Protein 1XSV (pdb70)

Solvent-accessible surface area: 12138 Å² total

Radius of gyration: 21.7 Å; Cα contacts (8 Å, |Δi|>4): 155; chains: 2; bounding box: 56×48×56 Å

B-factor: mean 21.11, std 10.48, range [5.52, 68.8]

Structure (mmCIF, N/CA/C/O backbone):
data_1XSV
#
_entry.id   1XSV
#
_cell.length_a   37.096
_cell.length_b   67.784
_cell.length_c   87.978
_cell.angle_alpha   90.00
_cell.angle_beta   90.00
_cell.angle_gamma   90.00
#
_symmetry.space_group_name_H-M   'P 21 21 21'
#
loop_
_entity.id
_entity.type
_entity.pdbx_description
1 polymer 'Hypothetical UPF0122 protein SAV1236'
2 water water
#
loop_
_atom_site.group_PDB
_atom_site.id
_atom_site.type_symbol
_atom_site.label_atom_id
_atom_site.label_alt_id
_atom_site.label_comp_id
_atom_site.label_asym_id
_atom_site.label_entity_id
_atom_site.label_seq_id
_atom_site.pdbx_PDB_ins_code
_atom_site.Cartn_x
_atom_site.Cartn_y
_atom_site.Cartn_z
_atom_site.occupancy
_atom_site.B_iso_or_equiv
_atom_site.auth_seq_id
_atom_site.auth_comp_id
_atom_site.auth_asym_id
_atom_site.auth_atom_id
_atom_site.pdbx_PDB_model_num
ATOM 1 N N . ASP A 1 8 ? 19.896 62.843 10.128 1.00 31.55 5 ASP A N 1
ATOM 2 C CA . ASP A 1 8 ? 20.336 63.564 11.344 1.00 28.16 5 ASP A CA 1
ATOM 3 C C . ASP A 1 8 ? 21.609 62.937 11.870 1.00 24.63 5 ASP A C 1
ATOM 4 O O . ASP A 1 8 ? 21.953 61.794 11.542 1.00 20.09 5 ASP A O 1
ATOM 9 N N . LEU A 1 9 ? 22.314 63.698 12.685 1.00 20.45 6 LEU A N 1
ATOM 10 C CA . LEU A 1 9 ? 23.554 63.227 13.260 1.00 17.61 6 LEU A CA 1
ATOM 11 C C . LEU A 1 9 ? 23.380 61.961 14.103 1.00 15.36 6 LEU A C 1
ATOM 12 O O . LEU A 1 9 ? 24.128 60.997 13.947 1.00 15.31 6 LEU A O 1
ATOM 17 N N . VAL A 1 10 ? 22.394 61.957 14.990 1.00 13.39 7 VAL A N 1
ATOM 18 C CA . VAL A 1 10 ? 22.222 60.790 15.852 1.00 11.29 7 VAL A CA 1
ATOM 19 C C . VAL A 1 10 ? 21.943 59.529 15.040 1.00 12.25 7 VAL A C 1
ATOM 20 O O . VAL A 1 10 ? 22.525 58.470 15.304 1.00 10.86 7 VAL A O 1
ATOM 24 N N . LYS A 1 11 ? 21.068 59.619 14.040 1.00 12.97 8 LYS A N 1
ATOM 25 C CA . LYS A 1 11 ? 20.813 58.421 13.247 1.00 15.04 8 LYS A CA 1
ATOM 26 C C . LYS A 1 11 ? 22.099 57.980 12.557 1.00 13.92 8 LYS A C 1
ATOM 27 O O . LYS A 1 11 ? 22.373 56.777 12.409 1.00 14.18 8 LYS A O 1
ATOM 33 N N . THR A 1 12 ? 22.879 58.949 12.091 1.00 13.32 9 THR A N 1
ATOM 34 C CA . THR A 1 12 ? 24.127 58.620 11.410 1.00 12.57 9 THR A CA 1
ATOM 35 C C . THR A 1 12 ? 25.088 57.920 12.369 1.00 11.40 9 THR A C 1
ATOM 36 O O . THR A 1 12 ? 25.690 56.901 12.030 1.00 12.87 9 THR A O 1
ATOM 40 N N . LEU A 1 13 ? 25.224 58.435 13.582 1.00 9.38 10 LEU A N 1
ATOM 41 C CA . LEU A 1 13 ? 26.138 57.784 14.510 1.00 10.73 10 LEU A CA 1
ATOM 42 C C . LEU A 1 13 ? 25.677 56.370 14.809 1.00 9.81 10 LEU A C 1
ATOM 43 O O . LEU A 1 13 ? 26.488 55.445 14.861 1.00 10.46 10 LEU A O 1
ATOM 48 N N . ARG A 1 14 ? 24.372 56.209 15.026 1.00 9.80 11 ARG A N 1
ATOM 49 C CA . ARG A 1 14 ? 23.827 54.894 15.340 1.00 9.76 11 ARG A CA 1
ATOM 50 C C . ARG A 1 14 ? 24.029 53.897 14.216 1.00 10.35 11 ARG A C 1
ATOM 51 O O . ARG A 1 14 ? 24.389 52.754 14.464 1.00 10.37 11 ARG A O 1
ATOM 67 N N . ASN A 1 16 ? 26.361 53.777 12.250 1.00 9.56 13 ASN A N 1
ATOM 68 C CA . ASN A 1 16 ? 27.753 53.364 12.275 1.00 11.28 13 ASN A CA 1
ATOM 69 C C . ASN A 1 16 ? 28.051 52.396 13.398 1.00 11.33 13 ASN A C 1
ATOM 70 O O . ASN A 1 16 ? 28.889 51.527 13.237 1.00 14.05 13 ASN A O 1
ATOM 75 N N . TYR A 1 17 ? 27.387 52.506 14.540 1.00 12.04 14 TYR A N 1
ATOM 76 C CA . TYR A 1 17 ? 27.652 51.524 15.596 1.00 11.57 14 TYR A CA 1
ATOM 77 C C . TYR A 1 17 ? 26.987 50.173 15.305 1.00 11.49 14 TYR A C 1
ATOM 78 O O . TYR A 1 17 ? 27.545 49.106 15.616 1.00 11.47 14 TYR A O 1
ATOM 87 N N . LEU A 1 18 ? 25.775 50.236 14.757 1.00 10.95 15 LEU A N 1
ATOM 88 C CA . LEU A 1 18 ? 24.957 49.047 14.567 1.00 8.34 15 LEU A CA 1
ATOM 89 C C . LEU A 1 18 ? 25.149 48.242 13.307 1.00 8.63 15 LEU A C 1
ATOM 90 O O . LEU A 1 18 ? 24.792 47.063 13.266 1.00 9.13 15 LEU A O 1
ATOM 95 N N . PHE A 1 19 ? 25.733 48.864 12.287 1.00 10.39 16 PHE A N 1
ATOM 96 C CA . PHE A 1 19 ? 25.913 48.183 11.018 1.00 9.25 16 PHE A CA 1
ATOM 97 C C . PHE A 1 19 ? 26.551 46.804 11.108 1.00 9.98 16 PHE A C 1
ATOM 98 O O . PHE A 1 19 ? 26.000 45.833 10.578 1.00 10.41 16 PHE A O 1
ATOM 106 N N . ASP A 1 20 ? 27.681 46.692 11.810 1.00 10.56 17 ASP A N 1
ATOM 107 C CA . ASP A 1 20 ? 28.345 45.376 11.853 1.00 13.34 17 ASP A CA 1
ATOM 108 C C . ASP A 1 20 ? 27.521 44.283 12.514 1.00 12.19 17 ASP A C 1
ATOM 109 O O . ASP A 1 20 ? 27.691 43.101 12.207 1.00 13.43 17 ASP A O 1
ATOM 114 N N . PHE A 1 21 ? 26.608 44.661 13.398 1.00 9.42 18 PHE A N 1
ATOM 115 C CA . PHE A 1 21 ? 25.841 43.629 14.057 1.00 9.89 18 PHE A CA 1
ATOM 116 C C . PHE A 1 21 ? 24.652 43.147 13.255 1.00 8.80 18 PHE A C 1
ATOM 117 O O . PHE A 1 21 ? 24.293 41.965 13.326 1.00 10.58 18 PHE A O 1
ATOM 125 N N . TYR A 1 22 ? 24.063 44.036 12.453 1.00 10.19 19 TYR A N 1
ATOM 126 C CA . TYR A 1 22 ? 22.845 43.645 11.766 1.00 8.36 19 TYR A CA 1
ATOM 127 C C . TYR A 1 22 ? 22.892 43.659 10.248 1.00 8.00 19 TYR A C 1
ATOM 128 O O . TYR A 1 22 ? 21.900 43.300 9.621 1.00 9.30 19 TYR A O 1
ATOM 137 N N . GLN A 1 23 ? 24.018 44.035 9.652 1.00 7.66 20 GLN A N 1
ATOM 138 C CA . GLN A 1 23 ? 24.032 44.115 8.197 1.00 8.86 20 GLN A CA 1
ATOM 139 C C . GLN A 1 23 ? 23.647 42.825 7.488 1.00 8.18 20 GLN A C 1
ATOM 140 O O . GLN A 1 23 ? 23.027 42.886 6.425 1.00 10.29 20 GLN A O 1
ATOM 146 N N . SER A 1 24 ? 23.938 41.668 8.082 1.00 9.46 21 SER A N 1
ATOM 147 C CA . SER A 1 24 ? 23.601 40.404 7.413 1.00 10.07 21 SER A CA 1
ATOM 148 C C . SER A 1 24 ? 22.103 40.131 7.266 1.00 10.57 21 SER A C 1
ATOM 149 O O . SER A 1 24 ? 21.709 39.307 6.432 1.00 12.23 21 SER A O 1
ATOM 152 N N . LEU A 1 25 ? 21.271 40.875 8.009 1.00 10.86 22 LEU A N 1
ATOM 153 C CA . LEU A 1 25 ? 19.831 40.699 7.956 1.00 11.13 22 LEU A CA 1
ATOM 154 C C . LEU A 1 25 ? 19.192 41.477 6.827 1.00 12.15 22 LEU A C 1
ATOM 155 O O . LEU A 1 25 ? 18.035 41.235 6.478 1.00 14.99 22 LEU A O 1
ATOM 160 N N . LEU A 1 26 ? 19.952 42.405 6.264 1.00 12.05 23 LEU A N 1
ATOM 161 C CA . LEU A 1 26 ? 19.441 43.285 5.224 1.00 12.32 23 LEU A CA 1
ATOM 162 C C . LEU A 1 26 ? 19.535 42.710 3.833 1.00 11.92 23 LEU A C 1
ATOM 163 O O . LEU A 1 26 ? 20.338 41.812 3.561 1.00 13.13 23 LEU A O 1
ATOM 168 N N . THR A 1 27 ? 18.690 43.218 2.951 1.00 13.11 24 THR A N 1
ATOM 169 C CA . THR A 1 27 ? 18.789 42.797 1.561 1.00 12.72 24 THR A CA 1
ATOM 170 C C . THR A 1 27 ? 19.995 43.485 0.922 1.00 13.17 24 THR A C 1
ATOM 171 O O . THR A 1 27 ? 20.574 44.429 1.461 1.00 11.75 24 THR A O 1
ATOM 175 N N . ASN A 1 28 ? 20.392 43.029 -0.260 1.00 11.79 25 ASN A N 1
ATOM 176 C CA . ASN A 1 28 ? 21.521 43.689 -0.890 1.00 13.43 25 ASN A CA 1
ATOM 177 C C . ASN A 1 28 ? 21.267 45.172 -1.099 1.00 12.24 25 ASN A C 1
ATOM 178 O O . ASN A 1 28 ? 22.140 45.995 -0.849 1.00 11.95 25 ASN A O 1
ATOM 183 N N . LYS A 1 29 ? 20.084 45.515 -1.604 1.00 13.95 26 LYS A N 1
ATOM 184 C CA . LYS A 1 29 ? 19.768 46.914 -1.836 1.00 13.85 26 LYS A CA 1
ATOM 185 C C . LYS A 1 29 ? 19.782 47.714 -0.519 1.00 14.40 26 LYS A C 1
ATOM 186 O O . LYS A 1 29 ? 20.404 48.785 -0.428 1.00 14.33 26 LYS A O 1
ATOM 192 N N . GLN A 1 30 ? 19.117 47.209 0.509 1.00 12.98 27 GLN A N 1
ATOM 193 C CA . GLN A 1 30 ? 19.116 47.918 1.791 1.00 12.31 27 GLN A CA 1
ATOM 194 C C . GLN A 1 30 ? 20.526 48.131 2.300 1.00 12.92 27 GLN A C 1
ATOM 195 O O . GLN A 1 30 ? 20.865 49.220 2.789 1.00 12.23 27 GLN A O 1
ATOM 201 N N . ARG A 1 31 ? 21.344 47.085 2.208 1.00 10.72 28 ARG A N 1
ATOM 202 C CA . ARG A 1 31 ? 22.703 47.170 2.714 1.00 10.52 28 ARG A CA 1
ATOM 203 C C . ARG A 1 31 ? 23.538 48.199 1.941 1.00 10.34 28 ARG A C 1
ATOM 204 O O . ARG A 1 31 ? 24.182 49.053 2.541 1.00 10.67 28 ARG A O 1
ATOM 212 N N . ASN A 1 32 ? 23.486 48.146 0.605 1.00 11.09 29 ASN A N 1
ATOM 213 C CA . ASN A 1 32 ? 24.285 49.080 -0.183 1.00 11.51 29 ASN A CA 1
ATOM 214 C C . ASN A 1 32 ? 23.852 50.520 0.016 1.00 10.48 29 ASN A C 1
ATOM 215 O O . ASN A 1 32 ? 24.687 51.422 0.119 1.00 10.23 29 ASN A O 1
ATOM 220 N N . TYR A 1 33 ? 22.544 50.767 0.054 1.00 10.46 30 TYR A N 1
ATOM 221 C CA . T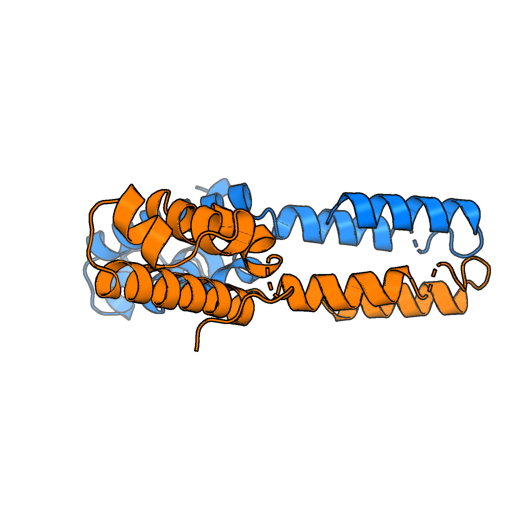YR A 1 33 ? 22.119 52.143 0.264 1.00 11.83 30 TYR A CA 1
ATOM 222 C C . TYR A 1 33 ? 22.499 52.654 1.645 1.00 11.03 30 TYR A C 1
ATOM 223 O O . TYR A 1 33 ? 22.866 53.819 1.784 1.00 11.40 30 TYR A O 1
ATOM 232 N N . LEU A 1 34 ? 22.376 51.812 2.682 1.00 10.48 31 LEU A N 1
ATOM 233 C CA . LEU A 1 34 ? 22.734 52.255 4.022 1.00 10.86 31 LEU A CA 1
ATOM 234 C C . LEU A 1 34 ? 24.245 52.530 4.065 1.00 11.40 31 LEU A C 1
ATOM 235 O O . LEU A 1 34 ? 24.671 53.515 4.640 1.00 12.09 31 LEU A O 1
ATOM 240 N N . GLU A 1 35 ? 25.054 51.664 3.463 1.00 9.85 32 GLU A N 1
ATOM 241 C CA . GLU A 1 35 ? 26.503 51.893 3.425 1.00 9.81 32 GLU A CA 1
ATOM 242 C C . GLU A 1 35 ? 26.814 53.234 2.773 1.00 11.03 32 GLU A C 1
ATOM 243 O O . GLU A 1 35 ? 27.574 54.047 3.295 1.00 13.50 32 GLU A O 1
ATOM 249 N N . LEU A 1 36 ? 26.241 53.460 1.599 1.00 11.17 33 LEU A N 1
ATOM 250 C CA . LEU A 1 36 ? 26.547 54.697 0.910 1.00 10.75 33 LEU A CA 1
ATOM 251 C C . LEU A 1 36 ? 26.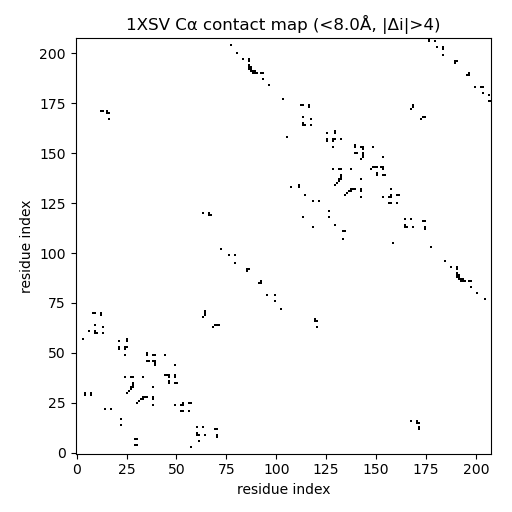122 55.952 1.623 1.00 11.73 33 LEU A C 1
ATOM 252 O O . LEU A 1 36 ? 26.885 56.910 1.702 1.00 12.12 33 LEU A O 1
ATOM 257 N N . PHE A 1 37 ? 24.923 55.936 2.190 1.00 9.87 34 PHE A N 1
ATOM 258 C CA . PHE A 1 37 ? 24.403 57.144 2.820 1.00 9.05 34 PHE A CA 1
ATOM 259 C C . PHE A 1 37 ? 24.983 57.407 4.192 1.00 9.68 34 PHE A C 1
ATOM 260 O O . PHE A 1 37 ? 25.425 58.518 4.490 1.00 11.36 34 PHE A O 1
ATOM 268 N N . TYR A 1 38 ? 24.994 56.385 5.028 1.00 11.82 35 TYR A N 1
ATOM 269 C CA . TYR A 1 38 ? 25.451 56.589 6.373 1.00 11.39 35 TYR A CA 1
ATOM 270 C C . TYR A 1 38 ? 26.879 56.318 6.682 1.00 13.13 35 TYR A C 1
ATOM 271 O O . TYR A 1 38 ? 27.414 56.909 7.631 1.00 14.24 35 TYR A O 1
ATOM 280 N N . LEU A 1 39 ? 27.501 55.409 5.940 1.00 13.21 36 LEU A N 1
ATOM 281 C CA . LEU A 1 39 ? 28.890 55.088 6.244 1.00 14.64 36 LEU A CA 1
ATOM 282 C C . LEU A 1 39 ? 29.823 55.848 5.340 1.00 17.42 36 LEU A C 1
ATOM 283 O O . LEU A 1 39 ? 30.931 56.170 5.754 1.00 17.51 36 LEU A O 1
ATOM 288 N N . GLU A 1 40 ? 29.367 56.161 4.124 1.00 16.17 37 GLU A N 1
ATOM 289 C CA . GLU A 1 40 ? 30.208 56.849 3.146 1.00 18.57 37 GLU A CA 1
ATOM 290 C C . GLU A 1 40 ? 29.770 58.258 2.757 1.00 17.30 37 GLU A C 1
ATOM 291 O O . GLU A 1 40 ? 30.363 58.898 1.874 1.00 18.67 37 GLU A O 1
ATOM 297 N N . ASP A 1 41 ? 28.717 58.732 3.410 1.00 17.23 38 ASP A N 1
ATOM 298 C CA . ASP A 1 41 ? 28.237 60.097 3.226 1.00 16.40 38 ASP A CA 1
ATOM 299 C C . ASP A 1 41 ? 27.805 60.537 1.825 1.00 16.87 38 ASP A C 1
ATOM 300 O O . ASP A 1 41 ? 27.970 61.704 1.462 1.00 17.07 38 ASP A O 1
ATOM 305 N N . TYR A 1 42 ? 27.255 59.626 1.037 1.00 15.90 39 TYR A N 1
ATOM 306 C CA . TYR A 1 42 ? 26.765 60.010 -0.292 1.00 16.61 39 TYR A CA 1
ATOM 307 C C . TYR A 1 42 ? 25.395 60.671 -0.138 1.00 17.00 39 TYR A C 1
ATOM 308 O O . TYR A 1 42 ? 24.648 60.359 0.791 1.00 16.00 39 TYR A O 1
ATOM 317 N N . SER A 1 43 ? 25.053 61.572 -1.059 1.00 16.70 40 SER A N 1
ATOM 318 C CA . SER A 1 43 ? 23.742 62.213 -0.996 1.00 16.50 40 SER A CA 1
ATOM 319 C C . SER A 1 43 ? 22.771 61.271 -1.687 1.00 15.71 40 SER A C 1
ATOM 320 O O . SER A 1 43 ? 23.185 60.357 -2.384 1.00 14.21 40 SER A O 1
ATOM 323 N N . LEU A 1 44 ? 21.478 61.510 -1.496 1.00 16.53 41 LEU A N 1
ATOM 324 C CA . LEU A 1 44 ? 20.453 60.682 -2.130 1.00 18.42 41 LEU A CA 1
ATOM 325 C C . LEU A 1 44 ? 20.579 60.720 -3.655 1.00 19.33 41 LEU A C 1
ATOM 326 O O . LEU A 1 44 ? 20.433 59.699 -4.321 1.00 19.91 41 LEU A O 1
ATOM 331 N N . SER A 1 45 ? 20.841 61.906 -4.209 1.00 20.11 42 SER A N 1
ATOM 332 C CA . SER A 1 45 ? 20.982 62.036 -5.661 1.00 23.20 42 SER A CA 1
ATOM 333 C C . SER A 1 45 ? 22.180 61.259 -6.185 1.00 22.34 42 SER A C 1
ATOM 334 O O . SER A 1 45 ? 22.140 60.694 -7.285 1.00 22.22 42 SER A O 1
ATOM 337 N N . GLU A 1 46 ? 23.258 61.246 -5.411 1.00 21.65 43 GLU A N 1
ATOM 338 C CA . GLU A 1 46 ? 24.444 60.523 -5.824 1.00 22.46 43 GLU A CA 1
ATOM 339 C C . GLU A 1 46 ? 24.160 59.020 -5.810 1.00 21.83 43 GLU A C 1
ATOM 340 O O . GLU A 1 46 ? 24.593 58.289 -6.696 1.00 22.47 43 GLU A O 1
ATOM 346 N N . ILE A 1 47 ? 23.447 58.554 -4.794 1.00 19.76 44 ILE A N 1
ATOM 347 C CA . ILE A 1 47 ? 23.119 57.133 -4.730 1.00 17.73 44 ILE A CA 1
ATOM 348 C C . ILE A 1 47 ? 22.178 56.755 -5.862 1.00 19.51 44 ILE A C 1
ATOM 349 O O . ILE A 1 47 ? 22.339 55.702 -6.472 1.00 21.19 44 ILE A O 1
ATOM 354 N N . ALA A 1 48 ? 21.193 57.609 -6.122 1.00 20.79 45 ALA A N 1
ATOM 355 C CA . ALA A 1 48 ? 20.229 57.352 -7.188 1.00 24.54 45 ALA A CA 1
ATOM 356 C C . ALA A 1 48 ? 20.946 57.270 -8.535 1.00 28.42 45 ALA A C 1
ATOM 357 O O . ALA A 1 48 ? 20.592 56.451 -9.391 1.00 26.35 45 ALA A O 1
ATOM 359 N N . ASP A 1 49 ? 21.968 58.103 -8.717 1.00 30.99 46 ASP A N 1
ATOM 360 C CA . ASP A 1 49 ? 22.707 58.086 -9.976 1.00 34.96 46 ASP A CA 1
ATOM 361 C C . ASP A 1 49 ? 23.640 56.876 -10.046 1.00 35.93 46 ASP A C 1
ATOM 362 O O . ASP A 1 49 ? 23.834 56.309 -11.118 1.00 37.93 46 ASP A O 1
ATOM 367 N N . THR A 1 50 ? 24.207 56.476 -8.908 1.00 37.22 47 THR A N 1
ATOM 368 C CA . THR A 1 50 ? 25.119 55.328 -8.849 1.00 37.56 47 THR A CA 1
ATOM 369 C C . THR A 1 50 ? 24.437 54.035 -9.290 1.00 38.43 47 THR A C 1
ATOM 370 O O . THR A 1 50 ? 25.022 53.230 -10.012 1.00 38.95 47 THR A O 1
ATOM 374 N N . PHE A 1 51 ? 23.199 53.843 -8.850 1.00 38.25 48 PHE A N 1
ATOM 375 C CA . PHE A 1 51 ? 22.445 52.635 -9.169 1.00 38.48 48 PHE A CA 1
ATOM 376 C C . PHE A 1 51 ? 21.358 52.858 -10.221 1.00 38.81 48 PHE A C 1
ATOM 377 O O . PHE A 1 51 ? 20.567 51.953 -10.507 1.00 39.30 48 PHE A O 1
ATOM 385 N N . ASN A 1 52 ? 21.317 54.057 -10.794 1.00 38.30 49 ASN A N 1
ATOM 386 C CA . ASN A 1 52 ? 20.327 54.384 -11.812 1.00 38.68 49 ASN A CA 1
ATOM 387 C C . ASN A 1 52 ? 18.914 54.063 -11.328 1.00 37.94 49 ASN A C 1
ATOM 388 O O . ASN A 1 52 ? 18.193 53.279 -11.948 1.00 38.38 49 ASN A O 1
ATOM 393 N N . VAL A 1 53 ? 18.523 54.668 -10.212 1.00 34.88 50 VAL A N 1
ATOM 394 C CA . VAL A 1 53 ? 17.204 54.446 -9.643 1.00 32.90 50 VAL A CA 1
ATOM 395 C C . VAL A 1 53 ? 16.589 55.754 -9.176 1.00 31.16 50 VAL A C 1
ATOM 396 O O . VAL A 1 53 ? 17.243 56.793 -9.170 1.00 31.33 50 VAL A O 1
ATOM 400 N N . SER A 1 54 ? 15.325 55.676 -8.779 1.00 29.54 51 SER A N 1
ATOM 401 C CA . SER A 1 54 ? 14.539 56.798 -8.283 1.00 28.19 51 SER A CA 1
ATOM 402 C C . SER A 1 54 ? 15.126 57.359 -6.986 1.00 27.92 51 SER A C 1
ATOM 403 O O . SER A 1 54 ? 15.364 56.608 -6.038 1.00 24.90 51 SER A O 1
ATOM 406 N N . ARG A 1 55 ? 15.370 58.663 -6.945 1.00 26.51 52 ARG A N 1
ATOM 407 C CA . ARG A 1 55 ? 15.881 59.268 -5.725 1.00 25.26 52 ARG A CA 1
ATOM 408 C C . ARG A 1 55 ? 14.843 59.044 -4.618 1.00 23.13 52 ARG A C 1
ATOM 409 O O . ARG A 1 55 ? 15.184 58.842 -3.450 1.00 19.33 52 ARG A O 1
ATOM 417 N N . GLN A 1 56 ? 13.562 59.093 -4.980 1.00 20.17 53 GLN A N 1
ATOM 418 C CA . GLN A 1 56 ? 12.522 58.900 -3.978 1.00 17.31 53 GLN A CA 1
ATOM 419 C C . GLN A 1 56 ? 12.535 57.478 -3.417 1.00 16.58 53 GLN A C 1
ATOM 420 O O . GLN A 1 56 ? 12.360 57.280 -2.206 1.00 15.27 53 GLN A O 1
ATOM 426 N N . ALA A 1 57 ? 12.720 56.499 -4.292 1.00 15.45 54 ALA A N 1
ATOM 427 C CA . ALA A 1 57 ? 12.751 55.107 -3.860 1.00 15.62 54 ALA A CA 1
ATOM 428 C C . ALA A 1 57 ? 13.944 54.929 -2.925 1.00 14.78 54 ALA A C 1
ATOM 429 O O . ALA A 1 57 ? 13.862 54.181 -1.958 1.00 14.52 54 ALA A O 1
ATOM 431 N N . VAL A 1 58 ? 15.043 55.614 -3.223 1.00 14.42 55 VAL A N 1
ATOM 432 C CA . VAL A 1 58 ? 16.218 55.492 -2.358 1.00 14.41 55 VAL A CA 1
ATOM 433 C C . VAL A 1 58 ? 15.896 56.089 -0.986 1.00 12.70 55 VAL A C 1
ATOM 434 O O . VAL A 1 58 ? 16.191 55.492 0.043 1.00 13.16 55 VAL A O 1
ATOM 438 N N . TYR A 1 59 ? 15.305 57.281 -0.962 1.00 12.66 56 TYR A N 1
ATOM 439 C CA . TYR A 1 59 ? 14.946 57.908 0.299 1.00 13.31 56 TYR A CA 1
ATOM 440 C C . TYR A 1 59 ? 14.041 56.992 1.120 1.00 13.71 56 TYR A C 1
ATOM 441 O O . TYR A 1 59 ? 14.272 56.761 2.314 1.00 13.29 56 TYR A O 1
ATOM 450 N N . ASP A 1 60 ? 13.011 56.450 0.480 1.00 12.26 57 ASP A N 1
ATOM 451 C CA . ASP A 1 60 ? 12.085 55.600 1.209 1.00 12.51 57 ASP A CA 1
ATOM 452 C C . ASP A 1 60 ? 12.765 54.353 1.732 1.00 10.80 57 ASP A C 1
ATOM 453 O O . ASP A 1 60 ? 12.445 53.903 2.828 1.00 10.79 57 ASP A O 1
ATOM 458 N N . ASN A 1 61 ? 13.668 53.783 0.939 1.00 11.46 58 ASN A N 1
ATOM 459 C CA . ASN A 1 61 ? 14.354 52.563 1.347 1.00 11.74 58 ASN A CA 1
ATOM 460 C C . ASN A 1 61 ? 15.248 52.860 2.543 1.00 13.08 58 ASN A C 1
ATOM 461 O O . ASN A 1 61 ? 15.246 52.118 3.537 1.00 11.31 58 ASN A O 1
ATOM 466 N N . ILE A 1 62 ? 15.998 53.953 2.470 1.00 10.62 59 ILE A N 1
ATOM 467 C CA . ILE A 1 62 ? 16.884 54.305 3.592 1.00 12.56 59 ILE A CA 1
ATOM 468 C C . ILE A 1 62 ? 16.099 54.632 4.852 1.00 12.30 59 ILE A C 1
ATOM 469 O O . ILE A 1 62 ? 16.515 54.271 5.967 1.00 11.64 59 ILE A O 1
ATOM 474 N N . ARG A 1 63 ? 14.962 55.318 4.702 1.00 12.94 60 ARG A N 1
ATOM 475 C CA . ARG A 1 63 ? 14.149 55.634 5.865 1.00 14.87 60 ARG A CA 1
ATOM 476 C C . ARG A 1 63 ? 13.642 54.359 6.544 1.00 13.97 60 ARG A C 1
ATOM 477 O O . ARG A 1 63 ? 13.717 54.216 7.775 1.00 13.12 60 ARG A O 1
ATOM 485 N N . ARG A 1 64 ? 13.109 53.424 5.758 1.00 11.82 61 ARG A N 1
ATOM 486 C CA . ARG A 1 64 ? 12.616 52.160 6.330 1.00 11.68 61 ARG A CA 1
ATOM 487 C C . ARG A 1 64 ? 13.741 51.353 6.952 1.00 11.11 61 ARG A C 1
ATOM 488 O O . ARG A 1 64 ? 13.551 50.742 7.991 1.00 12.20 61 ARG A O 1
ATOM 496 N N . THR A 1 65 ? 14.902 51.354 6.295 1.00 11.15 62 THR A N 1
ATOM 497 C CA . THR A 1 65 ? 16.032 50.556 6.762 1.00 11.61 62 THR A CA 1
ATOM 498 C C . THR A 1 65 ? 16.606 51.099 8.036 1.00 12.32 62 THR A C 1
ATOM 499 O O . THR A 1 65 ? 16.967 50.326 8.928 1.00 12.37 62 THR A O 1
ATOM 503 N N . GLY A 1 66 ? 16.696 52.422 8.133 1.00 12.01 63 GLY A N 1
ATOM 504 C CA . GLY A 1 66 ? 17.205 53.016 9.360 1.00 12.37 63 GLY A CA 1
ATOM 505 C C . GLY A 1 66 ? 16.334 52.652 10.546 1.00 14.39 63 GLY A C 1
ATOM 506 O O . GLY A 1 66 ? 16.836 52.353 11.639 1.00 12.84 63 GLY A O 1
ATOM 507 N N . ASP A 1 67 ? 15.016 52.676 10.335 1.00 12.04 64 ASP A N 1
ATOM 508 C CA . ASP A 1 67 ? 14.090 52.324 11.386 1.00 13.66 64 ASP A CA 1
ATOM 509 C C . ASP A 1 67 ? 14.218 50.848 11.721 1.00 12.06 64 ASP A C 1
ATOM 510 O O . ASP A 1 67 ? 14.157 50.463 12.896 1.00 13.03 64 ASP A O 1
ATOM 515 N N . LEU A 1 68 ? 14.383 50.013 10.693 1.00 10.86 65 LEU A N 1
ATOM 516 C CA . LEU A 1 68 ? 14.496 48.574 10.884 1.00 11.19 65 LEU A CA 1
ATOM 517 C C . LEU A 1 68 ? 15.702 48.219 11.735 1.00 11.31 65 LEU A C 1
ATOM 518 O O . LEU A 1 68 ? 15.602 47.398 12.635 1.00 10.95 65 LEU A O 1
ATOM 523 N N . VAL A 1 69 ? 16.843 48.825 11.424 1.00 11.13 66 VAL A N 1
ATOM 524 C CA . VAL A 1 69 ? 18.064 48.532 12.177 1.00 10.36 66 VAL A CA 1
ATOM 525 C C . VAL A 1 69 ? 17.926 48.960 13.638 1.00 10.60 66 VAL A C 1
ATOM 526 O O . VAL A 1 69 ? 18.372 48.245 14.550 1.00 10.65 66 VAL A O 1
ATOM 530 N N . GLU A 1 70 ? 17.352 50.129 13.893 1.00 10.38 67 GLU A N 1
ATOM 531 C CA . GLU A 1 70 ? 17.190 50.502 15.290 1.00 11.79 67 GLU A CA 1
ATOM 532 C C . GLU A 1 70 ? 16.234 49.543 15.971 1.00 11.95 67 GLU A C 1
ATOM 533 O O . GLU A 1 70 ? 16.406 49.228 17.141 1.00 13.45 67 GLU A O 1
ATOM 539 N N . ASP A 1 71 ? 15.226 49.067 15.246 1.00 11.31 68 ASP A N 1
ATOM 540 C CA . ASP A 1 71 ? 14.286 48.110 15.827 1.00 13.18 68 ASP A CA 1
ATOM 541 C C . ASP A 1 71 ? 14.998 46.788 16.157 1.00 11.26 68 ASP A C 1
ATOM 542 O O . ASP A 1 71 ? 14.690 46.157 17.146 1.00 10.51 68 ASP A O 1
ATOM 547 N N . TYR A 1 72 ? 15.922 46.342 15.315 1.00 10.36 69 TYR A N 1
ATOM 548 C CA . TYR A 1 72 ? 16.686 45.133 15.642 1.00 9.55 69 TYR A CA 1
ATOM 549 C C . TYR A 1 72 ? 17.462 45.339 16.938 1.00 9.22 69 TYR A C 1
ATOM 550 O O . TYR A 1 72 ? 17.577 44.428 17.749 1.00 9.01 69 TYR A O 1
ATOM 559 N N . GLU A 1 73 ? 18.055 46.521 17.129 1.00 8.53 70 GLU A N 1
ATOM 560 C CA . GLU A 1 73 ? 18.808 46.761 18.371 1.00 9.73 70 GLU A CA 1
ATOM 561 C C . GLU A 1 73 ? 17.864 46.813 19.571 1.00 10.26 70 GLU A C 1
ATOM 562 O O . GLU A 1 73 ? 18.214 46.369 20.647 1.00 9.36 70 GLU A O 1
ATOM 568 N N . LYS A 1 74 ? 16.675 47.374 19.393 1.00 9.87 71 LYS A N 1
ATOM 569 C CA . LYS A 1 74 ? 15.717 47.406 20.495 1.00 11.32 71 LYS A CA 1
ATOM 570 C C . LYS A 1 74 ? 15.305 45.967 20.892 1.00 11.98 71 LYS A C 1
ATOM 571 O O . LYS A 1 74 ? 15.145 45.634 22.088 1.00 13.88 71 LYS A O 1
ATOM 577 N N . LYS A 1 75 ? 15.197 45.101 19.901 1.00 10.75 72 LYS A N 1
ATOM 578 C CA . LYS A 1 75 ? 14.776 43.725 20.126 1.00 10.44 72 LYS A CA 1
ATOM 579 C C . LYS A 1 75 ? 15.865 42.753 20.571 1.00 11.81 72 LYS A C 1
ATOM 580 O O . LYS A 1 75 ? 15.628 41.899 21.433 1.00 13.66 72 LYS A O 1
ATOM 586 N N . LEU A 1 76 ? 17.070 42.901 20.018 1.00 11.30 73 LEU A N 1
ATOM 587 C CA . LEU A 1 76 ? 18.161 41.964 20.294 1.00 10.72 73 LEU A CA 1
ATOM 588 C C . LEU A 1 76 ? 19.292 42.530 21.153 1.00 9.71 73 LEU A C 1
ATOM 589 O O . LEU A 1 76 ? 20.049 41.776 21.777 1.00 11.03 73 LEU A O 1
ATOM 594 N N . GLU A 1 77 ? 19.408 43.849 21.154 1.00 10.36 74 GLU A N 1
ATOM 595 C CA . GLU A 1 77 ? 20.409 44.557 21.950 1.00 8.74 74 GLU A CA 1
ATOM 596 C C . GLU A 1 77 ? 21.820 44.070 21.714 1.00 9.68 74 GLU A C 1
ATOM 597 O O . GLU A 1 77 ? 22.645 44.100 22.612 1.00 9.96 74 GLU A O 1
ATOM 603 N N . LEU A 1 78 ? 22.150 43.684 20.485 1.00 7.43 75 LEU A N 1
ATOM 604 C CA . LEU A 1 78 ? 23.496 43.165 20.275 1.00 8.03 75 LEU A CA 1
ATOM 605 C C . LEU A 1 78 ? 24.647 44.144 20.509 1.00 7.48 75 LEU A C 1
ATOM 606 O O . LEU A 1 78 ? 25.693 43.741 21.037 1.00 8.29 75 LEU A O 1
ATOM 611 N N . TYR A 1 79 ? 24.494 45.397 20.085 1.00 8.66 76 TYR A N 1
ATOM 612 C CA . TYR A 1 79 ? 25.567 46.395 20.280 1.00 6.58 76 TYR A CA 1
ATOM 613 C C . TYR A 1 79 ? 25.671 46.701 21.783 1.00 7.91 76 TYR A C 1
ATOM 614 O O . TYR A 1 79 ? 26.770 46.641 22.357 1.00 8.89 76 TYR A O 1
ATOM 623 N N . GLN A 1 80 ? 24.542 46.995 22.422 1.00 7.00 77 GLN A N 1
ATOM 624 C CA . GLN A 1 80 ? 24.558 47.296 23.867 1.00 8.88 77 GLN A CA 1
ATOM 625 C C . GLN A 1 80 ? 25.178 46.164 24.661 1.00 8.74 77 GLN A C 1
ATOM 626 O O . GLN A 1 80 ? 26.029 46.401 25.552 1.00 10.85 77 GLN A O 1
ATOM 632 N N . LYS A 1 81 ? 24.781 44.928 24.353 1.00 9.39 78 LYS A N 1
ATOM 633 C CA . LYS A 1 81 ? 25.321 43.788 25.096 1.00 10.14 78 LYS A CA 1
ATOM 634 C C . LYS A 1 81 ? 26.801 43.508 24.789 1.00 9.84 78 LYS A C 1
ATOM 635 O O . LYS A 1 81 ? 27.575 43.147 25.669 1.00 9.36 78 LYS A O 1
ATOM 641 N N . PHE A 1 82 ? 27.200 43.669 23.539 1.00 8.27 79 PHE A N 1
ATOM 642 C CA . PHE A 1 82 ? 28.596 43.477 23.179 1.00 8.70 79 PHE A CA 1
ATOM 643 C C . PHE A 1 82 ? 29.438 44.456 23.994 1.00 8.74 79 PHE A C 1
ATOM 644 O O . PHE A 1 82 ? 30.496 44.113 24.520 1.00 9.95 79 PHE A O 1
ATOM 652 N N . GLU A 1 83 ? 28.968 45.700 24.086 1.00 8.58 80 GLU A N 1
ATOM 653 C CA . GLU A 1 83 ? 29.730 46.692 24.829 1.00 9.69 80 GLU A CA 1
ATOM 654 C C . GLU A 1 83 ? 29.710 46.467 26.333 1.00 8.88 80 GLU A C 1
ATOM 655 O O . GLU A 1 83 ? 30.698 46.779 26.988 1.00 12.58 80 GLU A O 1
ATOM 661 N N . GLN A 1 84 ? 28.641 45.898 26.875 1.00 10.56 81 GLN A N 1
ATOM 662 C CA . GLN A 1 84 ? 28.628 45.621 28.321 1.00 11.18 81 GLN A CA 1
ATOM 663 C C . GLN A 1 84 ? 29.590 44.469 28.599 1.00 11.90 81 GLN A C 1
ATOM 664 O O . GLN A 1 84 ? 30.257 44.476 29.638 1.00 12.11 81 GLN A O 1
ATOM 670 N N . ARG A 1 85 ? 29.619 43.481 27.701 1.00 11.04 82 ARG A N 1
ATOM 671 C CA . ARG A 1 85 ? 30.517 42.343 27.886 1.00 9.63 82 ARG A CA 1
ATOM 672 C C . ARG A 1 85 ? 31.922 42.871 27.780 1.00 11.51 82 ARG A C 1
ATOM 673 O O . ARG A 1 85 ? 32.762 42.516 28.596 1.00 12.69 82 ARG A O 1
ATOM 681 N N . ARG A 1 86 ? 32.179 43.757 26.806 1.00 10.57 83 ARG A N 1
ATOM 682 C CA . ARG A 1 86 ? 33.528 44.310 26.641 1.00 12.48 83 ARG A CA 1
ATOM 683 C C . ARG A 1 86 ? 34.023 44.992 27.921 1.00 12.84 83 ARG A C 1
ATOM 684 O O . ARG A 1 86 ? 35.206 44.853 28.298 1.00 13.82 83 ARG A O 1
ATOM 692 N N . GLU A 1 87 ? 33.135 45.741 28.572 1.00 11.41 84 GLU A N 1
ATOM 693 C CA . GLU A 1 87 ? 33.529 46.425 29.791 1.00 13.98 84 GLU A CA 1
ATOM 694 C C . GLU A 1 87 ? 33.811 45.450 30.918 1.00 13.55 84 GLU A C 1
ATOM 695 O O . GLU A 1 87 ? 34.762 45.660 31.681 1.00 14.15 84 GLU A O 1
ATOM 701 N N . ILE A 1 88 ? 32.994 44.401 31.028 1.00 12.34 85 ILE A N 1
ATOM 702 C CA . ILE A 1 88 ? 33.214 43.419 32.105 1.00 13.89 85 ILE A CA 1
ATOM 703 C C . ILE A 1 88 ? 34.546 42.694 31.868 1.00 14.05 85 ILE A C 1
ATOM 704 O O . ILE A 1 88 ? 35.323 42.485 32.805 1.00 14.44 85 ILE A O 1
ATOM 709 N N . TYR A 1 89 ? 34.828 42.327 30.619 1.00 12.91 86 TYR A N 1
ATOM 710 C CA . TYR A 1 89 ? 36.100 41.663 30.335 1.00 12.04 86 TYR A CA 1
ATOM 711 C C . TYR A 1 89 ? 37.242 42.572 30.737 1.00 14.90 86 TYR A C 1
ATOM 712 O O . TYR A 1 89 ? 38.231 42.112 31.290 1.00 12.79 86 TYR A O 1
ATOM 721 N N . ASP A 1 90 ? 37.113 43.868 30.458 1.00 12.83 87 ASP A N 1
ATOM 722 C CA . ASP A 1 90 ? 38.202 44.784 30.806 1.00 16.20 87 ASP A CA 1
ATOM 723 C C . ASP A 1 90 ? 38.313 44.938 32.319 1.00 16.48 87 ASP A C 1
ATOM 724 O O . ASP A 1 90 ? 39.417 45.096 32.831 1.00 18.66 87 ASP A O 1
ATOM 729 N N . GLU A 1 91 ? 37.194 44.877 33.029 1.00 16.54 88 GLU A N 1
ATOM 730 C CA . GLU A 1 91 ? 37.226 44.984 34.489 1.00 18.10 88 GLU A CA 1
ATOM 731 C C . GLU A 1 91 ? 37.876 43.731 35.043 1.00 18.51 88 GLU A C 1
ATOM 732 O O . GLU A 1 91 ? 38.670 43.813 35.975 1.00 18.64 88 GLU A O 1
ATOM 746 N N . LYS A 1 93 ? 40.206 42.014 33.814 1.00 16.05 90 LYS A N 1
ATOM 747 C CA . LYS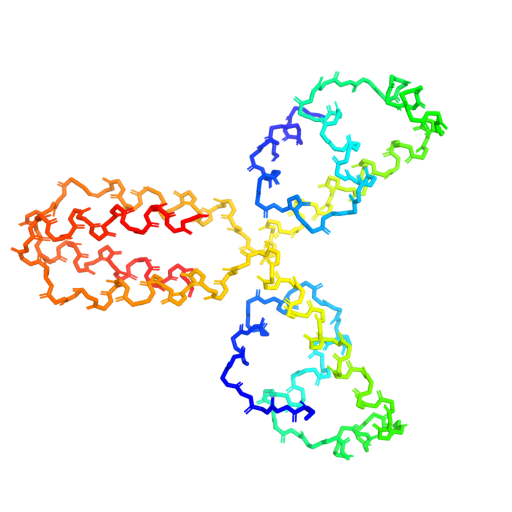 A 1 93 ? 41.636 42.098 33.585 1.00 16.47 90 LYS A CA 1
ATOM 748 C C . LYS A 1 93 ? 42.341 42.847 34.699 1.00 19.97 90 LYS A C 1
ATOM 749 O O . LYS A 1 93 ? 43.548 42.730 34.844 1.00 20.98 90 LYS A O 1
ATOM 755 N N . GLN A 1 94 ? 41.572 43.575 35.499 1.00 20.96 91 GLN A N 1
ATOM 756 C CA . GLN A 1 94 ? 42.137 44.351 36.600 1.00 25.65 91 GLN A CA 1
ATOM 757 C C . GLN A 1 94 ? 42.098 43.610 37.940 1.00 25.96 91 GLN A C 1
ATOM 758 O O . GLN A 1 94 ? 42.540 44.143 38.961 1.00 26.32 91 GLN A O 1
ATOM 764 N N . HIS A 1 95 ? 41.577 42.392 37.943 1.00 25.38 92 HIS A N 1
ATOM 765 C CA . HIS A 1 95 ? 41.442 41.640 39.189 1.00 26.30 92 HIS A CA 1
ATOM 766 C C . HIS A 1 95 ? 41.750 40.174 38.968 1.00 24.75 92 HIS A C 1
ATOM 767 O O . HIS A 1 95 ? 41.125 39.314 39.574 1.00 23.07 92 HIS A O 1
ATOM 774 N N . LEU A 1 96 ? 42.710 39.897 38.098 1.00 24.48 93 LEU A N 1
ATOM 775 C CA . LEU A 1 96 ? 43.055 38.524 37.775 1.00 25.05 93 LEU A CA 1
ATOM 776 C C . LEU A 1 96 ? 43.502 37.676 38.967 1.00 27.66 93 LEU A C 1
ATOM 777 O O . LEU A 1 96 ? 43.547 36.452 38.876 1.00 25.73 93 LEU A O 1
ATOM 782 N N . SER A 1 97 ? 43.822 38.315 40.085 1.00 29.30 94 SER A N 1
ATOM 783 C CA . SER A 1 97 ? 44.265 37.554 41.249 1.00 31.45 94 SER A CA 1
ATOM 784 C C . SER A 1 97 ? 43.240 37.561 42.362 1.00 31.40 94 SER A C 1
ATOM 785 O O . SER A 1 97 ? 43.552 37.240 43.503 1.00 31.63 94 SER A O 1
ATOM 788 N N . ASN A 1 98 ? 42.011 37.924 42.029 1.00 31.53 95 ASN A N 1
ATOM 789 C CA . ASN A 1 98 ? 40.954 37.955 43.019 1.00 31.44 95 ASN A CA 1
ATOM 790 C C . ASN A 1 98 ? 39.880 36.950 42.630 1.00 30.31 95 ASN A C 1
ATOM 791 O O . ASN A 1 98 ? 38.901 37.305 41.982 1.00 28.27 95 ASN A O 1
ATOM 796 N N . PRO A 1 99 ? 40.042 35.679 43.031 1.00 29.75 96 PRO A N 1
ATOM 797 C CA . PRO A 1 99 ? 39.098 34.594 42.733 1.00 29.79 96 PRO A CA 1
ATOM 798 C C . PRO A 1 99 ? 37.624 34.928 42.976 1.00 30.91 96 PRO A C 1
ATOM 799 O O . PRO A 1 99 ? 36.771 34.662 42.132 1.00 30.40 96 PRO A O 1
ATOM 803 N N . GLU A 1 100 ? 37.322 35.499 44.140 1.00 30.76 97 GLU A N 1
ATOM 804 C CA . GLU A 1 100 ? 35.948 35.845 44.475 1.00 33.11 97 GLU A CA 1
ATOM 805 C C . GLU A 1 100 ? 35.392 36.903 43.525 1.00 31.12 97 GLU A C 1
ATOM 806 O O . GLU A 1 100 ? 34.227 36.853 43.134 1.00 30.27 97 GLU A O 1
ATOM 812 N N . GLN A 1 101 ? 36.234 37.861 43.166 1.00 30.18 98 GLN A N 1
ATOM 813 C CA . GLN A 1 101 ? 35.822 38.935 42.272 1.00 30.02 98 GLN A CA 1
ATOM 814 C C . GLN A 1 101 ? 35.586 38.381 40.875 1.00 27.99 98 GLN A C 1
ATOM 815 O O . GLN A 1 101 ? 34.618 38.747 40.212 1.00 25.28 98 GLN A O 1
ATOM 821 N N . ILE A 1 102 ? 36.461 37.484 40.429 1.00 25.54 99 ILE A N 1
ATOM 822 C CA . ILE A 1 102 ? 36.291 36.897 39.096 1.00 24.20 99 ILE A CA 1
ATOM 823 C C . ILE A 1 102 ? 34.996 36.097 39.056 1.00 24.81 99 ILE A C 1
ATOM 824 O O . ILE A 1 102 ? 34.258 36.124 38.073 1.00 21.50 99 ILE A O 1
ATOM 829 N N . GLN A 1 103 ? 34.709 35.381 40.136 1.00 25.47 100 GLN A N 1
ATOM 830 C CA . GLN A 1 103 ? 33.492 34.602 40.174 1.00 28.13 100 GLN A CA 1
ATOM 831 C C . GLN A 1 103 ? 32.292 35.535 40.032 1.00 26.39 100 GLN A C 1
ATOM 832 O O . GLN A 1 103 ? 31.350 35.213 39.331 1.00 26.37 100 GLN A O 1
ATOM 838 N N . ARG A 1 104 ? 32.341 36.697 40.677 1.00 26.44 101 ARG A N 1
ATOM 839 C CA . ARG A 1 104 ? 31.232 37.653 40.587 1.00 27.44 101 ARG A CA 1
ATOM 840 C C . ARG A 1 104 ? 31.060 38.212 39.177 1.00 25.55 101 ARG A C 1
ATOM 841 O O . ARG A 1 104 ? 29.936 38.430 38.724 1.00 24.94 101 ARG A O 1
ATOM 849 N N . TYR A 1 105 ? 32.169 38.458 38.491 1.00 23.29 102 TYR A N 1
ATOM 850 C CA . TYR A 1 105 ? 32.081 38.976 37.121 1.00 22.85 102 TYR A CA 1
ATOM 851 C C . TYR A 1 105 ? 31.491 37.916 36.186 1.00 21.32 102 TYR A C 1
ATOM 852 O O . TYR A 1 105 ? 30.745 38.236 35.275 1.00 19.74 102 TYR A O 1
ATOM 861 N N . ILE A 1 106 ? 31.821 36.644 36.404 1.00 21.08 103 ILE A N 1
ATOM 862 C CA . ILE A 1 106 ? 31.261 35.591 35.566 1.00 20.83 103 ILE A CA 1
ATOM 863 C C . ILE A 1 106 ? 29.744 35.548 35.789 1.00 21.83 103 ILE A C 1
ATOM 864 O O . ILE A 1 106 ? 28.977 35.359 34.863 1.00 21.56 103 ILE A O 1
ATOM 869 N N . GLN A 1 107 ? 29.316 35.742 37.031 1.00 22.97 104 GLN A N 1
ATOM 870 C CA . GLN A 1 107 ? 27.892 35.733 37.336 1.00 26.37 104 GLN A CA 1
ATOM 871 C C . GLN A 1 107 ? 27.222 36.891 36.584 1.00 25.43 104 GLN A C 1
ATOM 872 O O . GLN A 1 107 ? 26.131 36.746 36.036 1.00 25.72 104 GLN A O 1
ATOM 878 N N . GLN A 1 108 ? 27.890 38.039 36.560 1.00 25.63 105 GLN A N 1
ATOM 879 C CA . GLN A 1 108 ? 27.375 39.212 35.852 1.00 25.71 105 GLN A CA 1
ATOM 880 C C . GLN A 1 108 ? 27.227 38.910 34.372 1.00 24.45 105 GLN A C 1
ATOM 881 O O . GLN A 1 108 ? 26.255 39.318 33.743 1.00 24.69 105 GLN A O 1
ATOM 887 N N . LEU A 1 109 ? 28.210 38.212 33.813 1.00 22.88 106 LEU A N 1
ATOM 888 C CA . LEU A 1 109 ? 28.171 37.854 32.403 1.00 22.85 106 LEU A CA 1
ATOM 889 C C . LEU A 1 109 ? 27.046 36.871 32.120 1.00 24.96 106 LEU A C 1
ATOM 890 O O . LEU A 1 109 ? 26.348 36.994 31.127 1.00 24.41 106 LEU A O 1
ATOM 895 N N . GLU A 1 110 ? 26.865 35.890 32.994 1.00 27.04 107 GLU A N 1
ATOM 896 C CA . GLU A 1 110 ? 25.803 34.914 32.787 1.00 31.92 107 GLU A CA 1
ATOM 897 C C . GLU A 1 110 ? 24.425 35.576 32.868 1.00 33.55 107 GLU A C 1
ATOM 898 O O . GLU A 1 110 ? 23.496 35.160 32.184 1.00 34.94 107 GLU A O 1
ATOM 904 N N . ASP A 1 111 ? 24.298 36.612 33.693 1.00 36.74 108 ASP A N 1
ATOM 905 C CA . ASP A 1 111 ? 23.025 37.315 33.832 1.00 39.45 108 ASP A CA 1
ATOM 906 C C . ASP A 1 111 ? 22.706 38.156 32.604 1.00 40.58 108 ASP A C 1
ATOM 907 O O . ASP A 1 111 ? 21.563 38.556 32.399 1.00 40.91 108 ASP A O 1
ATOM 912 N N . LEU A 1 112 ? 23.719 38.426 31.788 1.00 42.32 109 LEU A N 1
ATOM 913 C CA . LEU A 1 112 ? 23.529 39.214 30.571 1.00 44.32 109 LEU A CA 1
ATOM 914 C C . LEU A 1 112 ? 22.901 38.388 29.463 1.00 45.58 109 LEU A C 1
ATOM 915 O O . LEU A 1 112 ? 22.066 38.884 28.708 1.00 46.06 109 LEU A O 1
ATOM 920 N N . GLU A 1 113 ? 23.323 37.133 29.355 1.00 47.00 110 GLU A N 1
ATOM 921 C CA . GLU A 1 113 ? 22.802 36.229 28.334 1.00 47.96 110 GLU A CA 1
ATOM 922 C C . GLU A 1 113 ? 21.355 35.831 28.622 1.00 49.27 110 GLU A C 1
ATOM 923 O O . GLU A 1 113 ? 21.140 34.666 29.016 1.00 50.71 110 GLU A O 1
ATOM 930 N N . ASP B 1 8 ? 12.274 14.802 9.399 1.00 35.81 5 ASP B N 1
ATOM 931 C CA . ASP B 1 8 ? 11.604 16.091 9.044 1.00 33.40 5 ASP B CA 1
ATOM 932 C C . ASP B 1 8 ? 11.550 17.024 10.259 1.00 30.68 5 ASP B C 1
ATOM 933 O O . ASP B 1 8 ? 12.593 17.513 10.683 1.00 31.63 5 ASP B O 1
ATOM 938 N N . LEU B 1 9 ? 10.370 17.299 10.819 1.00 26.59 6 LEU B N 1
ATOM 939 C CA . LEU B 1 9 ? 10.336 18.177 12.000 1.00 22.45 6 LEU B CA 1
ATOM 940 C C . LEU B 1 9 ? 10.796 17.328 13.190 1.00 21.10 6 LEU B C 1
ATOM 941 O O . LEU B 1 9 ? 10.366 16.184 13.361 1.00 22.17 6 LEU B O 1
ATOM 946 N N . VAL B 1 10 ? 11.688 17.879 13.995 1.00 16.63 7 VAL B N 1
ATOM 947 C CA . VAL B 1 10 ? 12.213 17.147 15.141 1.00 15.37 7 VAL B CA 1
ATOM 948 C C . VAL B 1 10 ? 12.241 18.123 16.304 1.00 14.82 7 VAL B C 1
ATOM 949 O O . VAL B 1 10 ? 12.656 19.279 16.139 1.00 15.12 7 VAL B O 1
ATOM 953 N N . LYS B 1 11 ? 11.787 17.676 17.477 1.00 13.31 8 LYS B N 1
ATOM 954 C CA . LYS B 1 11 ? 11.730 18.519 18.655 1.00 15.20 8 LYS B CA 1
ATOM 955 C C . LYS B 1 11 ? 13.026 18.382 19.428 1.00 16.98 8 LYS B C 1
ATOM 956 O O . LYS B 1 11 ? 13.196 17.478 20.240 1.00 20.66 8 LYS B O 1
ATOM 962 N N . THR B 1 12 ? 13.930 19.312 19.155 1.00 15.11 9 THR B N 1
ATOM 963 C CA . THR B 1 12 ? 15.276 19.291 19.744 1.00 15.29 9 THR B CA 1
ATOM 964 C C . THR B 1 12 ? 15.587 20.460 20.670 1.00 13.76 9 THR B C 1
ATOM 965 O O . THR B 1 12 ? 14.887 21.464 20.694 1.00 12.31 9 THR B O 1
ATOM 969 N N . LEU B 1 13 ? 16.672 20.314 21.431 1.00 12.52 10 LEU B N 1
ATOM 970 C CA . LEU B 1 13 ? 17.098 21.367 22.317 1.00 11.89 10 LEU B CA 1
ATOM 971 C C . LEU B 1 13 ? 17.408 22.600 21.471 1.00 11.61 10 LEU B C 1
ATOM 972 O O . LEU B 1 13 ? 17.077 23.732 2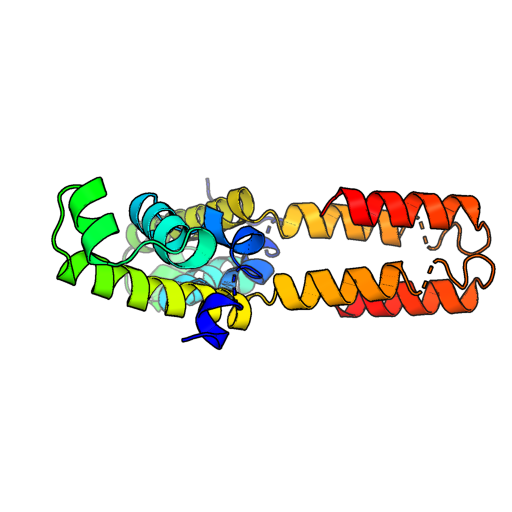1.833 1.00 12.72 10 LEU B O 1
ATOM 977 N N . ARG B 1 14 ? 18.044 22.358 20.338 1.00 13.35 11 ARG B N 1
ATOM 978 C CA . ARG B 1 14 ? 18.415 23.446 19.474 1.00 12.76 11 ARG B CA 1
ATOM 979 C C . ARG B 1 14 ? 17.234 24.323 19.147 1.00 13.50 11 ARG B C 1
ATOM 980 O O . ARG B 1 14 ? 17.341 25.541 19.243 1.00 12.74 11 ARG B O 1
ATOM 996 N N . ASN B 1 16 ? 14.528 24.885 20.787 1.00 12.11 13 ASN B N 1
ATOM 997 C CA . ASN B 1 16 ? 14.085 25.717 21.900 1.00 13.04 13 ASN B CA 1
ATOM 998 C C . ASN B 1 16 ? 14.995 26.941 22.008 1.00 11.35 13 ASN B C 1
ATOM 999 O O . ASN B 1 16 ? 14.508 28.038 22.229 1.00 11.71 13 ASN B O 1
ATOM 1004 N N . TYR B 1 17 ? 16.309 26.753 21.895 1.00 10.95 14 TYR B N 1
ATOM 1005 C CA . TYR B 1 17 ? 17.191 27.901 21.993 1.00 11.96 14 TYR B CA 1
ATOM 1006 C C . TYR B 1 17 ? 17.030 28.855 20.834 1.00 11.40 14 TYR B C 1
ATOM 1007 O O . TYR B 1 17 ? 17.029 30.078 21.044 1.00 11.06 14 TYR B O 1
ATOM 1016 N N . LEU B 1 18 ? 16.902 28.347 19.612 1.00 10.73 15 LEU B N 1
ATOM 1017 C CA . LEU B 1 18 ? 16.782 29.292 18.496 1.00 12.21 15 LEU B CA 1
ATOM 1018 C C . LEU B 1 18 ? 15.539 30.151 18.673 1.00 12.85 15 LEU B C 1
ATOM 1019 O O . LEU B 1 18 ? 15.560 31.351 18.415 1.00 11.39 15 LEU B O 1
ATOM 1024 N N . PHE B 1 19 ? 14.447 29.546 19.123 1.00 11.43 16 PHE B N 1
ATOM 1025 C CA . PHE B 1 19 ? 13.249 30.323 19.348 1.00 11.08 16 PHE B CA 1
ATOM 1026 C C . PHE B 1 19 ? 13.505 31.379 20.437 1.00 12.28 16 PHE B C 1
ATOM 1027 O O . PHE B 1 19 ? 13.100 32.522 20.324 1.00 13.24 16 PHE B O 1
ATOM 1035 N N . ASP B 1 20 ? 14.168 30.989 21.519 1.00 11.46 17 ASP B N 1
ATOM 1036 C CA . ASP B 1 20 ? 14.408 31.934 22.569 1.00 13.49 17 ASP B CA 1
ATOM 1037 C C . ASP B 1 20 ? 15.201 33.145 22.107 1.00 12.41 17 ASP B C 1
ATOM 1038 O O . ASP B 1 20 ? 14.914 34.275 22.514 1.00 13.29 17 ASP B O 1
ATOM 1043 N N . PHE B 1 21 ? 16.180 32.909 21.246 1.00 11.71 18 PHE B N 1
ATOM 1044 C CA . PHE B 1 21 ? 17.023 33.999 20.757 1.00 11.17 18 PHE B CA 1
ATOM 1045 C C . PHE B 1 21 ? 16.385 34.877 19.715 1.00 11.21 18 PHE B C 1
ATOM 1046 O O . PHE B 1 21 ? 16.565 36.095 19.736 1.00 11.30 18 PHE B O 1
ATOM 1054 N N . TYR B 1 22 ? 15.623 34.256 18.818 1.00 11.05 19 TYR B N 1
ATOM 1055 C CA . TYR B 1 22 ? 15.064 34.961 17.667 1.00 11.33 19 TYR B CA 1
ATOM 1056 C C . TYR B 1 22 ? 13.571 35.225 17.610 1.00 9.48 19 TYR B C 1
ATOM 1057 O O . TYR B 1 22 ? 13.105 35.808 16.635 1.00 12.44 19 TYR B O 1
ATOM 1066 N N . GLN B 1 23 ? 12.841 34.822 18.646 1.00 10.66 20 GLN B N 1
ATOM 1067 C CA . GLN B 1 23 ? 11.388 34.984 18.638 1.00 12.08 20 GLN B CA 1
ATOM 1068 C C . GLN B 1 23 ? 10.905 36.410 18.361 1.00 13.30 20 GLN B C 1
ATOM 1069 O O . GLN B 1 23 ? 9.904 36.585 17.669 1.00 13.26 20 GLN B O 1
ATOM 1075 N N . SER B 1 24 ? 11.628 37.419 18.854 1.00 14.47 21 SER B N 1
ATOM 1076 C CA . SER B 1 24 ? 11.183 38.801 18.708 1.00 14.35 21 SER B CA 1
ATOM 1077 C C . SER B 1 24 ? 11.172 39.273 17.259 1.00 15.24 21 SER B C 1
ATOM 1078 O O . SER B 1 24 ? 10.484 40.254 16.918 1.00 16.59 21 SER B O 1
ATOM 1081 N N . LEU B 1 25 ? 11.912 38.575 16.409 1.00 14.16 22 LEU B N 1
ATOM 1082 C CA . LEU B 1 25 ? 12.025 38.927 14.992 1.00 13.66 22 LEU B CA 1
ATOM 1083 C C . LEU B 1 25 ? 10.879 38.416 14.134 1.00 14.70 22 LEU B C 1
ATOM 1084 O O . LEU B 1 25 ? 10.726 38.844 12.986 1.00 15.86 22 LEU B O 1
ATOM 1089 N N . LEU B 1 26 ? 10.060 37.541 14.715 1.00 13.68 23 LEU B N 1
ATOM 1090 C CA . LEU B 1 26 ? 8.919 36.923 14.024 1.00 14.44 23 LEU B CA 1
ATOM 1091 C C . LEU B 1 26 ? 7.628 37.703 14.187 1.00 14.08 23 LEU B C 1
ATOM 1092 O O . LEU B 1 26 ? 7.541 38.615 15.005 1.00 16.29 23 LEU B O 1
ATOM 1097 N N . THR B 1 27 ? 6.628 37.322 13.405 1.00 15.14 24 THR B N 1
ATOM 1098 C CA . THR B 1 27 ? 5.308 37.923 13.512 1.00 15.21 24 THR B CA 1
ATOM 1099 C C . THR B 1 27 ? 4.586 37.170 14.629 1.00 15.99 24 THR B C 1
ATOM 1100 O O . THR B 1 27 ? 5.050 36.133 15.091 1.00 14.32 24 THR B O 1
ATOM 1104 N N . ASN B 1 28 ? 3.455 37.700 15.072 1.00 13.32 25 ASN B N 1
ATOM 1105 C CA . ASN B 1 28 ? 2.687 37.037 16.139 1.00 14.27 25 ASN B CA 1
ATOM 1106 C C . ASN B 1 28 ? 2.288 35.631 15.678 1.00 12.92 25 ASN B C 1
ATOM 1107 O O . ASN B 1 28 ? 2.373 34.665 16.434 1.00 10.88 25 ASN B O 1
ATOM 1112 N N . LYS B 1 29 ? 1.833 35.518 14.430 1.00 13.75 26 LYS B N 1
ATOM 1113 C CA . LYS B 1 29 ? 1.417 34.219 13.915 1.00 14.92 26 LYS B CA 1
ATOM 1114 C C . LYS B 1 29 ? 2.559 33.228 13.842 1.00 13.86 26 LYS B C 1
ATOM 1115 O O . LYS B 1 29 ? 2.387 32.057 14.182 1.00 12.65 26 LYS B O 1
ATOM 1121 N N . GLN B 1 30 ? 3.728 33.687 13.392 1.00 13.41 27 GLN B N 1
ATOM 1122 C CA . GLN B 1 30 ? 4.881 32.789 13.320 1.00 13.70 27 GLN B CA 1
ATOM 1123 C C . GLN B 1 30 ? 5.257 32.330 14.720 1.00 12.88 27 GLN B C 1
ATOM 1124 O O . GLN B 1 30 ? 5.533 31.149 14.919 1.00 11.92 27 GLN B O 1
ATOM 1130 N N . ARG B 1 31 ? 5.265 33.262 15.675 1.00 10.87 28 ARG B N 1
ATOM 1131 C CA . ARG B 1 31 ? 5.587 32.915 17.056 1.00 10.29 28 ARG B CA 1
ATOM 1132 C C . ARG B 1 31 ? 4.555 31.938 17.602 1.00 10.48 28 ARG B C 1
ATOM 1133 O O . ARG B 1 31 ? 4.914 30.965 18.267 1.00 9.78 28 ARG B O 1
ATOM 1141 N N . ASN B 1 32 ? 3.268 32.171 17.322 1.00 8.37 29 ASN B N 1
ATOM 1142 C CA . ASN B 1 32 ? 2.288 31.285 17.914 1.00 9.98 29 ASN B CA 1
ATOM 1143 C C . ASN B 1 32 ? 2.397 29.852 17.390 1.00 10.70 29 ASN B C 1
ATOM 1144 O O . ASN B 1 32 ? 2.194 28.888 18.139 1.00 11.08 29 ASN B O 1
ATOM 1149 N N . TYR B 1 33 ? 2.707 29.696 16.106 1.00 10.06 30 TYR B N 1
ATOM 1150 C CA . TYR B 1 33 ? 2.876 28.349 15.566 1.00 11.56 30 TYR B CA 1
ATOM 1151 C C . TYR B 1 33 ? 4.025 27.634 16.283 1.00 11.50 30 TYR B C 1
ATOM 1152 O O . TYR B 1 33 ? 3.885 26.471 16.672 1.00 10.90 30 TYR B O 1
ATOM 1161 N N . LEU B 1 34 ? 5.168 28.303 16.440 1.00 11.59 31 LEU B N 1
ATOM 1162 C CA . LEU B 1 34 ? 6.304 27.661 17.128 1.00 12.65 31 LEU B CA 1
ATOM 1163 C C . LEU B 1 34 ? 6.079 27.489 18.647 1.00 11.85 31 LEU B C 1
ATOM 1164 O O . LEU B 1 34 ? 6.559 26.532 19.230 1.00 12.90 31 LEU B O 1
ATOM 1169 N N . GLU B 1 35 ? 5.352 28.406 19.282 1.00 9.51 32 GLU B N 1
ATOM 1170 C CA . GLU B 1 35 ? 5.030 28.272 20.707 1.00 10.36 32 GLU B CA 1
ATOM 1171 C C . GLU B 1 35 ? 4.176 27.016 20.878 1.00 12.01 32 GLU B C 1
ATOM 1172 O O . GLU B 1 35 ? 4.429 26.195 21.758 1.00 11.68 32 GLU B O 1
ATOM 1178 N N . LEU B 1 36 ? 3.181 26.834 20.022 1.00 10.79 33 LEU B N 1
ATOM 1179 C CA . LEU B 1 36 ? 2.352 25.655 20.187 1.00 11.72 33 LEU B CA 1
ATOM 1180 C C . LEU B 1 36 ? 3.104 24.369 19.918 1.00 11.08 33 LEU B C 1
ATOM 1181 O O . LEU B 1 36 ? 3.028 23.418 20.702 1.00 11.77 33 LEU B O 1
ATOM 1186 N N . PHE B 1 37 ? 3.853 24.331 18.834 1.00 10.74 34 PHE B N 1
ATOM 1187 C CA . PHE B 1 37 ? 4.540 23.088 18.488 1.00 10.04 34 PHE B CA 1
ATOM 1188 C C . PHE B 1 37 ? 5.744 22.777 19.346 1.00 12.62 34 PHE B C 1
ATOM 1189 O O . PHE B 1 37 ? 5.808 21.711 19.973 1.00 13.63 34 PHE B O 1
ATOM 1197 N N . TYR B 1 38 ? 6.683 23.704 19.430 1.00 11.59 35 TYR B N 1
ATOM 1198 C CA . TYR B 1 38 ? 7.885 23.414 20.177 1.00 11.51 35 TYR B CA 1
ATOM 1199 C C . TYR B 1 38 ? 7.835 23.724 21.652 1.00 12.73 35 TYR B C 1
ATOM 1200 O O . TYR B 1 38 ? 8.423 22.989 22.444 1.00 15.01 35 TYR B O 1
ATOM 1209 N N . LEU B 1 39 ? 7.167 24.792 22.051 1.00 12.52 36 LEU B N 1
ATOM 1210 C CA . LEU B 1 39 ? 7.175 25.095 23.479 1.00 13.04 36 LEU B CA 1
ATOM 1211 C C . LEU B 1 39 ? 6.123 24.369 24.272 1.00 13.93 36 LEU B C 1
ATOM 1212 O O . LEU B 1 39 ? 6.398 23.946 25.395 1.00 15.77 36 LEU B O 1
ATOM 1217 N N . GLU B 1 40 ? 4.937 24.222 23.687 1.00 13.78 37 GLU B N 1
ATOM 1218 C CA . GLU B 1 40 ? 3.817 23.556 24.334 1.00 13.09 37 GLU B CA 1
ATOM 1219 C C . GLU B 1 40 ? 3.699 22.091 23.934 1.00 14.17 37 GLU B C 1
ATOM 1220 O O . GLU B 1 40 ? 2.850 21.387 24.456 1.00 15.22 37 GLU B O 1
ATOM 1226 N N . ASP B 1 41 ? 4.553 21.653 23.011 1.00 13.35 38 ASP B N 1
ATOM 1227 C CA . ASP B 1 41 ? 4.557 20.270 22.521 1.00 14.90 38 ASP B CA 1
ATOM 1228 C C . ASP B 1 41 ? 3.232 19.760 21.957 1.00 14.65 38 ASP B C 1
ATOM 1229 O O . ASP B 1 41 ? 2.849 18.608 22.170 1.00 14.95 38 ASP B O 1
ATOM 1234 N N . TYR B 1 42 ? 2.508 20.631 21.258 1.00 15.08 39 TYR B N 1
ATOM 1235 C CA . TYR B 1 42 ? 1.284 20.195 20.579 1.00 14.73 39 TYR B CA 1
ATOM 1236 C C . TYR B 1 42 ? 1.727 19.419 19.348 1.00 13.41 39 TYR B C 1
ATOM 1237 O O . TYR B 1 42 ? 2.801 19.651 18.799 1.00 13.96 39 TYR B O 1
ATOM 1246 N N . SER B 1 43 ? 0.884 18.518 18.870 1.00 12.51 40 SER B N 1
ATOM 1247 C CA . SER B 1 43 ? 1.210 17.813 17.638 1.00 13.49 40 SER B CA 1
ATOM 1248 C C . SER B 1 43 ? 0.628 18.660 16.491 1.00 13.60 40 SER B C 1
ATOM 1249 O O . SER B 1 43 ? -0.170 19.566 16.724 1.00 15.83 40 SER B O 1
ATOM 1252 N N . LEU B 1 44 ? 1.006 18.339 15.260 1.00 13.66 41 LEU B N 1
ATOM 1253 C CA . LEU B 1 44 ? 0.494 19.043 14.096 1.00 14.72 41 LEU B CA 1
ATOM 1254 C C . LEU B 1 44 ? -1.022 18.953 14.049 1.00 14.84 41 LEU B C 1
ATOM 1255 O O . LEU B 1 44 ? -1.707 19.908 13.659 1.00 15.69 41 LEU B O 1
ATOM 1260 N N . SER B 1 45 ? -1.550 17.790 14.407 1.00 15.23 42 SER B N 1
ATOM 1261 C CA . SER B 1 45 ? -3.011 17.600 14.429 1.00 16.89 42 SER B CA 1
ATOM 1262 C C . SER B 1 45 ? -3.684 18.476 15.479 1.00 16.60 42 SER B C 1
ATOM 1263 O O . SER B 1 45 ? -4.755 19.040 15.234 1.00 18.11 42 SER B O 1
ATOM 1266 N N . GLU B 1 46 ? -3.077 18.587 16.654 1.00 15.70 43 GLU B N 1
ATOM 1267 C CA . GLU B 1 46 ? -3.681 19.418 17.678 1.00 15.98 43 GLU B CA 1
ATOM 1268 C C . GLU B 1 46 ? -3.681 20.871 17.242 1.00 16.02 43 GLU B C 1
ATOM 1269 O O . GLU B 1 46 ? -4.626 21.594 17.528 1.00 19.04 43 GLU B O 1
ATOM 1275 N N . ILE B 1 47 ? -2.620 21.314 16.565 1.00 14.35 44 ILE B N 1
ATOM 1276 C CA . ILE B 1 47 ? -2.592 22.702 16.093 1.00 13.87 44 ILE B CA 1
ATOM 1277 C C . ILE B 1 47 ? -3.607 22.886 14.978 1.00 15.71 44 ILE B C 1
ATOM 1278 O O . ILE B 1 47 ? -4.336 23.888 14.946 1.00 16.01 44 ILE B O 1
ATOM 1283 N N . ALA B 1 48 ? -3.661 21.919 14.062 1.00 14.14 45 ALA B N 1
ATOM 1284 C CA . ALA B 1 48 ? -4.610 22.022 12.959 1.00 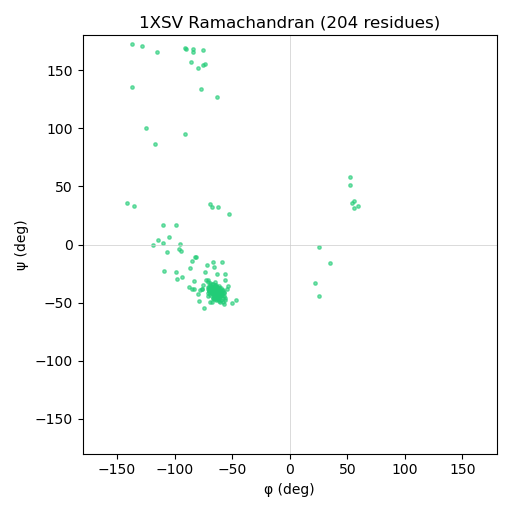17.13 45 ALA B CA 1
ATOM 1285 C C . ALA B 1 48 ? -6.021 22.151 13.528 1.00 18.90 45 ALA B C 1
ATOM 1286 O O . ALA B 1 48 ? -6.811 22.943 13.024 1.00 19.90 45 ALA B O 1
ATOM 1288 N N . ASP B 1 49 ? -6.342 21.394 14.580 1.00 21.22 46 ASP B N 1
ATOM 1289 C CA . ASP B 1 49 ? -7.685 21.490 15.179 1.00 24.19 46 ASP B CA 1
ATOM 1290 C C . ASP B 1 49 ? -7.902 22.825 15.892 1.00 25.03 46 ASP B C 1
ATOM 1291 O O . ASP B 1 49 ? -9.006 23.356 15.904 1.00 24.99 46 ASP B O 1
ATOM 1296 N N . THR B 1 50 ? -6.852 23.359 16.502 1.00 23.72 47 THR B N 1
ATOM 1297 C CA . THR B 1 50 ? -6.957 24.634 17.197 1.00 25.19 47 THR B CA 1
ATOM 1298 C C . THR B 1 50 ? -7.223 25.773 16.214 1.00 24.55 47 THR B C 1
ATOM 1299 O O . THR B 1 50 ? -8.048 26.654 16.465 1.00 26.53 47 THR B O 1
ATOM 1303 N N . PHE B 1 51 ? -6.540 25.742 15.078 1.00 22.52 48 PHE B N 1
ATOM 1304 C CA . PHE B 1 51 ? -6.689 26.800 14.088 1.00 22.28 48 PHE B CA 1
ATOM 1305 C C . PHE B 1 51 ? -7.721 26.466 13.015 1.00 23.02 48 PHE B C 1
ATOM 1306 O O . PHE B 1 51 ? -8.046 27.305 12.167 1.00 21.13 48 PHE B O 1
ATOM 1314 N N . ASN B 1 52 ? -8.230 25.239 13.073 1.00 24.41 49 ASN B N 1
ATOM 1315 C CA . ASN B 1 52 ? -9.183 24.744 12.098 1.00 27.25 49 ASN B CA 1
ATOM 1316 C C . ASN B 1 52 ? -8.637 24.954 10.681 1.00 27.08 49 ASN B C 1
ATOM 1317 O O . ASN B 1 52 ? -9.289 25.538 9.803 1.00 28.84 49 ASN B O 1
ATOM 1322 N N . VAL B 1 53 ? -7.408 24.494 10.475 1.00 25.42 50 VAL B N 1
ATOM 1323 C CA . VAL B 1 53 ? -6.751 24.576 9.175 1.00 23.00 50 VAL B CA 1
ATOM 1324 C C . VAL B 1 53 ? -6.260 23.177 8.880 1.00 21.44 50 VAL B C 1
ATOM 1325 O O . VAL B 1 53 ? -6.319 22.307 9.736 1.00 21.88 50 VAL B O 1
ATOM 1329 N N . SER B 1 54 ? -5.790 22.949 7.665 1.00 20.55 51 SER B N 1
ATOM 1330 C CA . SER B 1 54 ? -5.340 21.613 7.314 1.00 20.13 51 SER B CA 1
ATOM 1331 C C . SER B 1 54 ? -4.005 21.283 7.961 1.00 19.70 51 SER B C 1
ATOM 1332 O O . SER B 1 54 ? -3.245 22.170 8.299 1.00 17.54 51 SER B O 1
ATOM 1335 N N . ARG B 1 55 ? -3.742 19.996 8.150 1.00 19.54 52 ARG B N 1
ATOM 1336 C CA . ARG B 1 55 ? -2.466 19.564 8.711 1.00 19.09 52 ARG B CA 1
ATOM 1337 C C . ARG B 1 55 ? -1.328 20.029 7.806 1.00 18.84 52 ARG B C 1
ATOM 1338 O O . ARG B 1 55 ? -0.251 20.400 8.274 1.00 16.99 52 ARG B O 1
ATOM 1346 N N . GLN B 1 56 ? -1.555 19.986 6.496 1.00 18.57 53 GLN B N 1
ATOM 1347 C CA . GLN B 1 56 ? -0.538 20.406 5.552 1.00 20.73 53 GLN B CA 1
ATOM 1348 C C . GLN B 1 56 ? -0.186 21.861 5.786 1.00 20.09 53 GLN B C 1
ATOM 1349 O O . GLN B 1 56 ? 0.994 22.232 5.761 1.00 19.78 53 GLN B O 1
ATOM 1355 N N . ALA B 1 57 ? -1.211 22.676 6.018 1.00 18.84 54 ALA B N 1
ATOM 1356 C CA . ALA B 1 57 ? -1.012 24.102 6.263 1.00 19.42 54 ALA B CA 1
ATOM 1357 C C . ALA B 1 57 ? -0.169 24.336 7.526 1.00 18.17 54 ALA B C 1
ATOM 1358 O O . ALA B 1 57 ? 0.747 25.161 7.523 1.00 18.36 54 ALA B O 1
ATOM 1360 N N . VAL B 1 58 ? -0.472 23.586 8.581 1.00 16.12 55 VAL B N 1
ATOM 1361 C CA . VAL B 1 58 ? 0.256 23.705 9.843 1.00 15.58 55 VAL B CA 1
ATOM 1362 C C . VAL B 1 58 ? 1.712 23.290 9.608 1.00 14.99 55 VAL B C 1
ATOM 1363 O O . VAL B 1 58 ? 2.642 23.974 10.009 1.00 14.44 55 VAL B O 1
ATOM 1367 N N . TYR B 1 59 ? 1.906 22.167 8.935 1.00 12.96 56 TYR B N 1
ATOM 1368 C CA . TYR B 1 59 ? 3.253 21.694 8.639 1.00 15.32 56 TYR B CA 1
ATOM 1369 C C . TYR B 1 59 ? 4.048 22.733 7.845 1.00 15.33 56 TYR B C 1
ATOM 1370 O O . TYR B 1 59 ? 5.176 23.056 8.197 1.00 15.47 56 TYR B O 1
ATOM 1379 N N . ASP B 1 60 ? 3.490 23.272 6.764 1.00 15.70 57 ASP B N 1
ATOM 1380 C CA . ASP B 1 60 ? 4.288 24.232 6.025 1.00 17.04 57 ASP B CA 1
ATOM 1381 C C . ASP B 1 60 ? 4.601 25.490 6.834 1.00 17.66 57 ASP B C 1
ATOM 1382 O O . ASP B 1 60 ? 5.680 26.057 6.712 1.00 17.45 57 ASP B O 1
ATOM 1387 N N . ASN B 1 61 ? 3.664 25.919 7.670 1.00 16.24 58 ASN B N 1
ATOM 1388 C CA . ASN B 1 61 ? 3.884 27.106 8.481 1.00 17.65 58 ASN B CA 1
ATOM 1389 C C . ASN B 1 61 ? 5.009 26.833 9.473 1.00 15.48 58 ASN B C 1
ATOM 1390 O O . ASN B 1 61 ? 5.916 27.652 9.641 1.00 16.36 58 ASN B O 1
ATOM 1395 N N . ILE B 1 62 ? 4.985 25.680 10.123 1.00 14.59 59 ILE B N 1
ATOM 1396 C CA . ILE B 1 62 ? 6.043 25.415 11.099 1.00 13.82 59 ILE B CA 1
ATOM 1397 C C . ILE B 1 62 ? 7.393 25.179 10.409 1.00 14.16 59 ILE B C 1
ATOM 1398 O O . ILE B 1 62 ? 8.438 25.644 10.876 1.00 13.11 59 ILE B O 1
ATOM 1403 N N . ARG B 1 63 ? 7.377 24.464 9.294 1.00 13.57 60 ARG B N 1
ATOM 1404 C CA . ARG B 1 63 ? 8.598 24.202 8.562 1.00 15.58 60 ARG B CA 1
ATOM 1405 C C . ARG B 1 63 ? 9.229 25.527 8.100 1.00 15.72 60 ARG B C 1
ATOM 1406 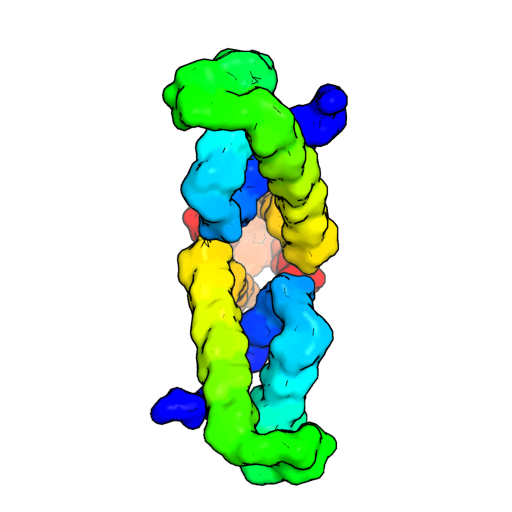O O . ARG B 1 63 ? 10.426 25.754 8.290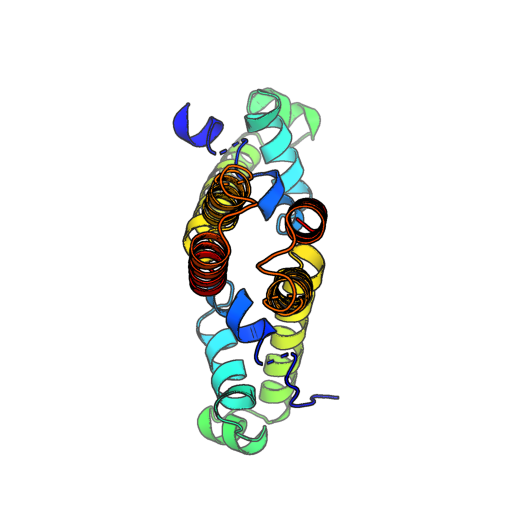 1.00 15.69 60 ARG B O 1
ATOM 1414 N N . ARG B 1 64 ? 8.430 26.388 7.480 1.00 16.65 61 ARG B N 1
ATOM 1415 C CA . ARG B 1 64 ? 8.956 27.665 6.989 1.00 18.30 61 ARG B CA 1
ATOM 1416 C C . ARG B 1 64 ? 9.502 28.593 8.078 1.00 18.07 61 ARG B C 1
ATOM 1417 O O . ARG B 1 64 ? 10.561 29.217 7.907 1.00 16.31 61 ARG B O 1
ATOM 1425 N N . THR B 1 65 ? 8.771 28.679 9.187 1.00 16.80 62 THR B N 1
ATOM 1426 C CA . THR B 1 65 ? 9.159 29.533 10.299 1.00 15.99 62 THR B CA 1
ATOM 1427 C C . THR B 1 65 ? 10.414 28.968 10.960 1.00 16.10 62 THR B C 1
ATOM 1428 O O . THR B 1 65 ? 11.321 29.726 11.325 1.00 15.14 62 THR B O 1
ATOM 1432 N N . GLY B 1 66 ? 10.486 27.647 11.074 1.00 16.24 63 GLY B N 1
ATOM 1433 C CA . GLY B 1 66 ? 11.684 27.039 11.624 1.00 16.47 63 GLY B CA 1
ATOM 1434 C C . GLY B 1 66 ? 12.868 27.336 10.704 1.00 17.84 63 GLY B C 1
ATOM 1435 O O . GLY B 1 66 ? 13.972 27.602 11.168 1.00 16.37 63 GLY B O 1
ATOM 1436 N N . ASP B 1 67 ? 12.664 27.308 9.392 1.00 17.81 64 ASP B N 1
ATOM 1437 C CA . ASP B 1 67 ? 13.778 27.590 8.486 1.00 19.25 64 ASP B CA 1
ATOM 1438 C C . ASP B 1 67 ? 14.216 29.051 8.627 1.00 17.67 64 ASP B C 1
ATOM 1439 O O . ASP B 1 67 ? 15.398 29.370 8.479 1.00 15.48 64 ASP B O 1
ATOM 1444 N N . LEU B 1 68 ? 13.261 29.936 8.892 1.00 15.41 65 LEU B N 1
ATOM 1445 C CA . LEU B 1 68 ? 13.577 31.357 9.069 1.00 16.21 65 LEU B CA 1
ATOM 1446 C C . LEU B 1 68 ? 14.433 31.532 10.320 1.00 15.87 65 LEU B C 1
ATOM 1447 O O . LEU B 1 68 ? 15.416 32.285 10.323 1.00 14.88 65 LEU B O 1
ATOM 1452 N N . VAL B 1 69 ? 14.069 30.841 11.389 1.00 13.30 66 VAL B N 1
ATOM 1453 C CA . VAL B 1 69 ? 14.864 30.972 12.608 1.00 14.88 66 VAL B CA 1
ATOM 1454 C C . VAL B 1 69 ? 16.286 30.414 12.393 1.00 14.70 66 VAL B C 1
ATOM 1455 O O . VAL B 1 69 ? 17.264 30.953 12.934 1.00 14.09 66 VAL B O 1
ATOM 1459 N N . GLU B 1 70 ? 16.411 29.331 11.622 1.00 13.55 67 GLU B N 1
ATOM 1460 C CA . GLU B 1 70 ? 17.736 28.776 11.340 1.00 14.39 67 GLU B CA 1
ATOM 1461 C C . GLU B 1 70 ? 18.501 29.770 10.474 1.00 13.47 67 GLU B C 1
ATOM 1462 O O . GLU B 1 70 ? 19.725 29.887 10.596 1.00 12.72 67 GLU B O 1
ATOM 1468 N N . ASP B 1 71 ? 17.786 30.478 9.593 1.00 13.10 68 ASP B N 1
ATOM 1469 C CA . ASP B 1 71 ? 18.444 31.488 8.742 1.00 16.13 68 ASP B CA 1
ATOM 1470 C C . ASP B 1 71 ? 18.984 32.603 9.642 1.00 13.96 68 ASP B C 1
ATOM 1471 O O . ASP B 1 71 ? 20.105 33.094 9.445 1.00 15.45 68 ASP B O 1
ATOM 1476 N N . TYR B 1 72 ? 18.205 33.009 10.643 1.00 12.63 69 TYR B N 1
ATOM 1477 C CA . TYR B 1 72 ? 18.688 34.053 11.536 1.00 12.52 69 TYR B CA 1
ATOM 1478 C C . TYR B 1 72 ? 19.929 33.578 12.286 1.00 11.04 69 TYR B C 1
ATOM 1479 O O . TYR B 1 72 ? 20.861 34.362 12.498 1.00 10.88 69 TYR B O 1
ATOM 1488 N N . GLU B 1 73 ? 19.949 32.311 12.698 1.00 10.58 70 GLU B N 1
ATOM 1489 C CA . GLU B 1 73 ? 21.108 31.797 13.422 1.00 10.80 70 GLU B CA 1
ATOM 1490 C C . GLU B 1 73 ? 22.351 31.762 12.535 1.00 10.83 70 GLU B C 1
ATOM 1491 O O . GLU B 1 73 ? 23.437 32.074 12.996 1.00 12.14 70 GLU B O 1
ATOM 1497 N N . LYS B 1 74 ? 22.194 31.424 11.257 1.00 11.31 71 LYS B N 1
ATOM 1498 C CA . LYS B 1 74 ? 23.347 31.401 10.363 1.00 12.12 71 LYS B CA 1
ATOM 1499 C C . LYS B 1 74 ? 23.920 32.809 10.200 1.00 11.71 71 LYS B C 1
ATOM 1500 O O . LYS B 1 74 ? 25.142 32.987 10.077 1.00 12.87 71 LYS B O 1
ATOM 1506 N N . LYS B 1 75 ? 23.040 33.805 10.186 1.00 11.77 72 LYS B N 1
ATOM 1507 C CA . LYS B 1 75 ? 23.492 35.188 10.015 1.00 12.27 72 LYS B CA 1
ATOM 1508 C C . LYS B 1 75 ? 24.034 35.830 11.289 1.00 13.36 72 LYS B C 1
ATOM 1509 O O . LYS B 1 75 ? 25.082 36.475 11.264 1.00 15.32 72 LYS B O 1
ATOM 1515 N N . LEU B 1 76 ? 23.350 35.612 12.407 1.00 10.30 73 LEU B N 1
ATOM 1516 C CA . LEU B 1 76 ? 23.733 36.244 13.669 1.00 9.86 73 LEU B CA 1
ATOM 1517 C C . LEU B 1 76 ? 24.537 35.416 14.641 1.00 9.80 73 LEU B C 1
ATOM 1518 O O . LEU B 1 76 ? 25.215 35.969 15.512 1.00 10.20 73 LEU B O 1
ATOM 1523 N N . GLU B 1 77 ? 24.429 34.098 14.517 1.00 9.03 74 GLU B N 1
ATOM 1524 C CA . GLU B 1 77 ? 25.197 33.172 15.325 1.00 9.14 74 GLU B CA 1
ATOM 1525 C C . GLU B 1 77 ? 25.030 33.355 16.829 1.00 9.17 74 GLU B C 1
ATOM 1526 O O . GLU B 1 77 ? 25.957 33.057 17.572 1.00 10.32 74 GLU B O 1
ATOM 1532 N N . LEU B 1 78 ? 23.861 33.791 17.288 1.00 8.86 75 LEU B N 1
ATOM 1533 C CA . LEU B 1 78 ? 23.710 34.013 18.711 1.00 9.17 75 LEU B CA 1
ATOM 1534 C C . LEU B 1 78 ? 23.784 32.733 19.510 1.00 8.92 75 LEU B C 1
ATOM 1535 O O . LEU B 1 78 ? 24.339 32.736 20.588 1.00 9.77 75 LEU B O 1
ATOM 1540 N N . TYR B 1 79 ? 23.220 31.643 19.006 1.00 9.41 76 TYR B N 1
ATOM 1541 C CA . TYR B 1 79 ? 23.277 30.396 19.766 1.00 11.83 76 TYR B CA 1
ATOM 1542 C C . TYR B 1 79 ? 24.695 29.828 19.765 1.00 11.23 76 TYR B C 1
ATOM 1543 O O . TYR B 1 79 ? 25.181 29.425 20.813 1.00 12.29 76 TYR B O 1
ATOM 1552 N N . GLN B 1 80 ? 25.360 29.828 18.615 1.00 13.00 77 GLN B N 1
ATOM 1553 C CA . GLN B 1 80 ? 26.721 29.293 18.592 1.00 14.32 77 GLN B CA 1
ATOM 1554 C C . GLN B 1 80 ? 27.629 30.118 19.513 1.00 13.12 77 GLN B C 1
ATOM 1555 O O . GLN B 1 80 ? 28.476 29.552 20.200 1.00 12.34 77 GLN B O 1
ATOM 1561 N N . LYS B 1 81 ? 27.441 31.439 19.578 1.00 10.83 78 LYS B N 1
ATOM 1562 C CA . LYS B 1 81 ? 28.274 32.249 20.484 1.00 9.78 78 LYS B CA 1
ATOM 1563 C C . LYS B 1 81 ? 27.918 31.995 21.945 1.00 11.17 78 LYS B C 1
ATOM 1564 O O . LYS B 1 81 ? 28.790 31.905 22.800 1.00 11.30 78 LYS B O 1
ATOM 1570 N N . PHE B 1 82 ? 26.626 31.888 22.232 1.00 10.68 79 PHE B N 1
ATOM 1571 C CA . PHE B 1 82 ? 26.186 31.592 23.596 1.00 13.00 79 PHE B CA 1
ATOM 1572 C C . PHE B 1 82 ? 26.761 30.228 24.033 1.00 12.94 79 PHE B C 1
ATOM 1573 O O . PHE B 1 82 ? 27.216 30.084 25.182 1.00 14.29 79 PHE B O 1
ATOM 1581 N N . GLU B 1 83 ? 26.760 29.233 23.142 1.00 12.84 80 GLU B N 1
ATOM 1582 C CA . GLU B 1 83 ? 27.265 27.920 23.497 1.00 15.88 80 GLU B CA 1
ATOM 1583 C C . GLU B 1 83 ? 28.741 27.960 23.844 1.00 16.08 80 GLU B C 1
ATOM 1584 O O . GLU B 1 83 ? 29.176 27.362 24.835 1.00 15.57 80 GLU B O 1
ATOM 1590 N N . GLN B 1 84 ? 29.522 28.654 23.032 1.00 12.91 81 GLN B N 1
ATOM 1591 C CA . GLN B 1 84 ? 30.944 28.701 23.355 1.00 13.42 81 GLN B CA 1
ATOM 1592 C C . GLN B 1 84 ? 31.201 29.495 24.642 1.00 14.02 81 GLN B C 1
ATOM 1593 O O . GLN B 1 84 ? 32.073 29.120 25.435 1.00 14.33 81 GLN B O 1
ATOM 1599 N N . ARG B 1 85 ? 30.449 30.567 24.884 1.00 12.49 82 ARG B N 1
ATOM 1600 C CA . ARG B 1 85 ? 30.669 31.339 26.103 1.00 12.85 82 ARG B CA 1
ATOM 1601 C C . ARG B 1 85 ? 30.306 30.501 27.312 1.00 14.82 82 ARG B C 1
ATOM 1602 O O . ARG B 1 85 ? 31.001 30.575 28.333 1.00 15.85 82 ARG B O 1
ATOM 1610 N N . ARG B 1 86 ? 29.233 29.711 27.202 1.00 15.12 83 ARG B N 1
ATOM 1611 C CA . ARG B 1 86 ? 28.797 28.873 28.323 1.00 19.80 83 ARG B CA 1
ATOM 1612 C C . ARG B 1 86 ? 29.899 27.885 28.674 1.00 19.23 83 ARG B C 1
ATOM 1613 O O . ARG B 1 86 ? 30.182 27.664 29.849 1.00 19.16 83 ARG B O 1
ATOM 1621 N N . GLU B 1 87 ? 30.523 27.293 27.659 1.00 18.00 84 GLU B N 1
ATOM 1622 C CA . GLU B 1 87 ? 31.602 26.349 27.904 1.00 18.50 84 GLU B CA 1
ATOM 1623 C C . GLU B 1 87 ? 32.776 27.054 28.601 1.00 16.35 84 GLU B C 1
ATOM 1624 O O . GLU B 1 87 ? 33.365 26.515 29.547 1.00 15.55 84 GLU B O 1
ATOM 1630 N N . ILE B 1 88 ? 33.125 28.248 28.123 1.00 15.09 85 ILE B N 1
ATOM 1631 C CA . ILE B 1 88 ? 34.214 29.006 28.729 1.00 14.36 85 ILE B CA 1
ATOM 1632 C C . ILE B 1 88 ? 33.901 29.385 30.172 1.00 15.50 85 ILE B C 1
ATOM 1633 O O . ILE B 1 88 ? 34.772 29.298 31.030 1.00 16.53 85 ILE B O 1
ATOM 1638 N N . TYR B 1 89 ? 32.681 29.836 30.450 1.00 17.26 86 TYR B N 1
ATOM 1639 C CA . TYR B 1 89 ? 32.383 30.190 31.831 1.00 18.52 86 TYR B CA 1
ATOM 1640 C C . TYR B 1 89 ? 32.573 28.985 32.736 1.00 19.50 86 TYR B C 1
ATOM 1641 O O . TYR B 1 89 ? 33.084 29.115 33.844 1.00 19.35 86 TYR B O 1
ATOM 1650 N N . ASP B 1 90 ? 32.159 27.810 32.282 1.00 20.46 87 ASP B N 1
ATOM 1651 C CA . ASP B 1 90 ? 32.308 26.628 33.126 1.00 22.68 87 ASP B CA 1
ATOM 1652 C C . ASP B 1 90 ? 33.776 26.326 33.388 1.00 22.48 87 ASP B C 1
ATOM 1653 O O . ASP B 1 90 ? 34.143 25.979 34.511 1.00 22.76 87 ASP B O 1
ATOM 1658 N N . GLU B 1 91 ? 34.617 26.454 32.366 1.00 18.81 88 GLU B N 1
ATOM 1659 C CA . GLU B 1 91 ? 36.040 26.193 32.551 1.00 19.80 88 GLU B CA 1
ATOM 1660 C C . GLU B 1 91 ? 36.661 27.247 33.462 1.00 18.60 88 GLU B C 1
ATOM 1661 O O . GLU B 1 91 ? 37.504 26.925 34.288 1.00 18.76 88 GLU B O 1
ATOM 1675 N N . LYS B 1 93 ? 35.275 28.749 35.852 1.00 19.18 90 LYS B N 1
ATOM 1676 C CA . LYS B 1 93 ? 34.855 28.464 37.222 1.00 21.82 90 LYS B CA 1
ATOM 1677 C C . LYS B 1 93 ? 35.665 27.335 37.867 1.00 23.86 90 LYS B C 1
ATOM 1678 O O . LYS B 1 93 ? 35.471 27.013 39.047 1.00 24.46 90 LYS B O 1
ATOM 1684 N N . GLN B 1 94 ? 36.583 26.756 37.090 1.00 22.52 91 GLN B N 1
ATOM 1685 C CA . GLN B 1 94 ? 37.458 25.695 37.575 1.00 23.82 91 GLN B CA 1
ATOM 1686 C C . GLN B 1 94 ? 38.882 26.214 37.774 1.00 21.90 91 GLN B C 1
ATOM 1687 O O . GLN B 1 94 ? 39.747 25.501 38.293 1.00 20.48 91 GLN B O 1
ATOM 1693 N N . HIS B 1 95 ? 39.112 27.457 37.369 1.00 19.89 92 HIS B N 1
ATOM 1694 C CA . HIS B 1 95 ? 40.428 28.069 37.450 1.00 19.55 92 HIS B CA 1
ATOM 1695 C C . HIS B 1 95 ? 40.423 29.499 38.001 1.00 19.16 92 HIS B C 1
ATOM 1696 O O . HIS B 1 95 ? 41.263 30.335 37.631 1.00 18.83 92 HIS B O 1
ATOM 1703 N N . LEU B 1 96 ? 39.497 29.756 38.921 1.00 18.52 93 LEU B N 1
ATOM 1704 C CA . LEU B 1 96 ? 39.342 31.065 39.524 1.00 19.87 93 LEU B CA 1
ATOM 1705 C C . LEU B 1 96 ? 40.605 31.596 40.195 1.00 19.47 93 LEU B C 1
ATOM 1706 O O . LEU B 1 96 ? 40.790 32.816 40.293 1.00 20.68 93 LEU B O 1
ATOM 1711 N N . SER B 1 97 ? 41.489 30.686 40.622 1.00 19.99 94 SER B N 1
ATOM 1712 C CA . SER B 1 97 ? 42.740 31.064 41.277 1.00 19.88 94 SER B CA 1
ATOM 1713 C C . SER B 1 97 ? 43.978 31.062 40.393 1.00 21.21 94 SER B C 1
ATOM 1714 O O . SER B 1 97 ? 45.104 31.085 40.894 1.00 21.37 94 SER B O 1
ATOM 1717 N N . ASN B 1 98 ? 43.788 31.056 39.078 1.00 18.35 95 ASN B N 1
ATOM 1718 C CA . ASN B 1 98 ? 44.927 31.055 38.171 1.00 18.00 95 ASN B CA 1
ATOM 1719 C C . ASN B 1 98 ? 44.769 32.242 37.215 1.00 17.32 95 ASN B C 1
ATOM 1720 O O . ASN B 1 98 ? 44.015 32.170 36.253 1.00 17.01 95 ASN B O 1
ATOM 1725 N N . PRO B 1 99 ? 45.482 33.343 37.473 1.00 18.46 96 PRO B N 1
ATOM 1726 C CA . PRO B 1 99 ? 45.410 34.548 36.646 1.00 17.80 96 PRO B CA 1
ATOM 1727 C C . PRO B 1 99 ? 45.689 34.312 35.162 1.00 18.04 96 PRO B C 1
ATOM 1728 O O . PRO B 1 99 ? 45.042 34.906 34.296 1.00 16.13 96 PRO B O 1
ATOM 1732 N N . GLU B 1 100 ? 46.646 33.435 34.866 1.00 17.85 97 GLU B N 1
ATOM 1733 C CA . GLU B 1 100 ? 46.995 33.142 33.478 1.00 19.22 97 GLU B CA 1
ATOM 1734 C C . GLU B 1 100 ? 45.871 32.424 32.731 1.00 18.24 97 GLU B C 1
ATOM 1735 O O . GLU B 1 100 ? 45.617 32.711 31.548 1.00 15.96 97 GLU B O 1
ATOM 1741 N N . GLN B 1 101 ? 45.201 31.505 33.420 1.00 16.59 98 GLN B N 1
ATOM 1742 C CA . GLN B 1 101 ? 44.077 30.771 32.837 1.00 16.07 98 GLN B CA 1
ATOM 1743 C C . GLN B 1 101 ? 42.934 31.749 32.599 1.00 15.99 98 GLN B C 1
ATOM 1744 O O . GLN B 1 101 ? 42.360 31.791 31.520 1.00 14.10 98 GLN B O 1
ATOM 1750 N N . ILE B 1 102 ? 42.593 32.538 33.613 1.00 13.76 99 ILE B N 1
ATOM 1751 C CA . ILE B 1 102 ? 41.503 33.501 33.453 1.00 13.45 99 ILE B CA 1
ATOM 1752 C C . ILE B 1 102 ? 41.816 34.461 32.324 1.00 14.76 99 ILE B C 1
ATOM 1753 O O . ILE B 1 102 ? 40.954 34.785 31.526 1.00 13.38 99 ILE B O 1
ATOM 1758 N N . GLN B 1 103 ? 43.060 34.912 32.248 1.00 13.86 100 GLN B N 1
ATOM 1759 C CA . GLN B 1 103 ? 43.436 35.825 31.195 1.00 14.89 100 GLN B CA 1
ATOM 1760 C C . GLN B 1 103 ? 43.234 35.213 29.814 1.00 15.13 100 GLN B C 1
ATOM 1761 O O . GLN B 1 103 ? 42.738 35.876 28.897 1.00 13.40 100 GLN B O 1
ATOM 1767 N N . ARG B 1 104 ? 43.619 33.957 29.651 1.00 14.37 101 ARG B N 1
ATOM 1768 C CA . ARG B 1 104 ? 43.466 33.353 28.334 1.00 14.24 101 ARG B CA 1
ATOM 1769 C C . ARG B 1 104 ? 42.018 33.040 28.002 1.00 13.86 101 ARG B C 1
ATOM 1770 O O . ARG B 1 104 ? 41.649 33.054 26.832 1.00 15.40 101 ARG B O 1
ATOM 1778 N N . TYR B 1 105 ? 41.204 32.744 29.009 1.00 13.83 102 TYR B N 1
ATOM 1779 C CA . TYR B 1 105 ? 39.794 32.503 28.745 1.00 11.16 102 TYR B CA 1
ATOM 1780 C C . TYR B 1 105 ? 39.139 33.840 28.374 1.00 12.00 102 TYR B C 1
ATOM 1781 O O . TYR B 1 105 ? 38.222 33.867 27.552 1.00 10.88 102 TYR B O 1
ATOM 1790 N N . ILE B 1 106 ? 39.563 34.941 29.001 1.00 11.91 103 ILE B N 1
ATOM 1791 C CA . ILE B 1 106 ? 38.972 36.241 28.619 1.00 11.23 103 ILE B CA 1
ATOM 1792 C C . ILE B 1 106 ? 39.315 36.492 27.138 1.00 12.48 103 ILE B C 1
ATOM 1793 O O . ILE B 1 106 ? 38.490 36.993 26.382 1.00 13.18 103 ILE B O 1
ATOM 1798 N N . GLN B 1 107 ? 40.533 36.142 26.731 1.00 12.35 104 GLN B N 1
ATOM 1799 C CA . GLN B 1 107 ? 40.928 36.340 25.343 1.00 13.10 104 GLN B CA 1
ATOM 1800 C C . GLN B 1 107 ? 40.024 35.536 24.430 1.00 12.69 104 GLN B C 1
ATOM 1801 O O . GLN B 1 107 ? 39.620 36.021 23.369 1.00 13.53 104 GLN B O 1
ATOM 1807 N N . GLN B 1 108 ? 39.711 34.307 24.839 1.00 11.57 105 GLN B N 1
ATOM 1808 C CA . GLN B 1 108 ? 38.844 33.459 24.006 1.00 10.88 105 GLN B CA 1
ATOM 1809 C C . GLN B 1 108 ? 37.432 34.054 23.912 1.00 10.64 105 GLN B C 1
ATOM 1810 O O . GLN B 1 108 ? 36.815 33.998 22.851 1.00 10.87 105 GLN B O 1
ATOM 1816 N N . LEU B 1 109 ? 36.938 34.620 25.007 1.00 10.32 106 LEU B N 1
ATOM 1817 C CA . LEU B 1 109 ? 35.619 35.270 25.007 1.00 11.12 106 LEU B CA 1
ATOM 1818 C C . LEU B 1 109 ? 35.624 36.448 24.053 1.00 11.96 106 LEU B C 1
ATOM 1819 O O . LEU B 1 109 ? 34.629 36.699 23.367 1.00 12.90 106 LEU B O 1
ATOM 1824 N N . GLU B 1 110 ? 36.719 37.196 24.020 1.00 11.63 107 GLU B N 1
ATOM 1825 C CA . GLU B 1 110 ? 36.786 38.317 23.097 1.00 12.48 107 GLU B CA 1
ATOM 1826 C C . GLU B 1 110 ? 36.893 37.842 21.646 1.00 12.81 107 GLU B C 1
ATOM 1827 O O . GLU B 1 110 ? 36.304 38.435 20.746 1.00 14.00 107 GLU B O 1
ATOM 1833 N N . ASP B 1 111 ? 37.619 36.754 21.418 1.00 12.99 108 ASP B N 1
ATOM 1834 C CA . ASP B 1 111 ? 37.820 36.303 20.047 1.00 12.75 108 ASP B CA 1
ATOM 1835 C C . ASP B 1 111 ? 36.619 35.663 19.400 1.00 13.57 108 ASP B C 1
ATOM 1836 O O . ASP B 1 111 ? 36.500 35.658 18.166 1.00 15.92 108 ASP B O 1
ATOM 1841 N N . LEU B 1 112 ? 35.704 35.143 20.204 1.00 12.25 109 LEU B N 1
ATOM 1842 C CA . LEU B 1 112 ? 34.560 34.491 19.599 1.00 14.74 109 LEU B CA 1
ATOM 1843 C C . LEU B 1 112 ? 33.480 35.469 19.155 1.00 16.81 109 LEU B C 1
ATOM 1844 O O . LEU B 1 112 ? 32.561 35.083 18.427 1.00 15.84 109 LEU B O 1
ATOM 1849 N N . GLU B 1 113 ? 33.611 36.728 19.557 1.00 18.63 110 GLU B N 1
ATOM 1850 C CA . GLU B 1 113 ? 32.615 37.753 19.227 1.00 23.86 110 GLU B CA 1
ATOM 1851 C C . GLU B 1 113 ? 32.482 37.994 17.724 1.00 26.94 110 GLU B C 1
ATOM 1852 O O . GLU B 1 113 ? 31.438 38.554 17.321 1.00 29.77 110 GLU B O 1
#

Sequence (208 aa):
DLVKTLRNYLFDFYQSLLTNKQRNYLELFYLEDYSLSEIADTFNVSRQAVYDNIRRTGDLVEDYEKKLELYQKFEQRREIYDEKQHLSNPEQIQRYIQQLEDLEDLVKTLRNYLFDFYQSLLTNKQRNYLELFYLEDYSLSEIADTFNVSRQAVYDNIRRTGDLVEDYEKKLELYQKFEQRREIYDEKQHLSNPEQIQRYIQQLEDLE

CATH classification: 1.10.10.10

InterPro domains:
  IPR007394 Putative helix-turn-helix protein, YlxM/p13-like [MF_00245] (6-103)
  IPR007394 Putative helix-turn-helix protein, YlxM/p13-like [PF04297] (7-104)
  IPR007394 Putative helix-turn-helix protein, YlxM/p13-like [PTHR40083] (5-109)
  IPR013324 RNA polymerase sigma factor, region 3/4-like [SSF88659] (5-108)
  IPR036388 Winged helix-like DNA-binding domain superfamily [G3DSA:1.10.10.10] (1-110)
  IPR054831 UPF0122 family protein [NF045758] (8-78)

Secondary structure (DSSP, 8-state):
-HHHHH---SHHHHGGGS-HHHHHHHIIIIIS---HHHHHHHTT--HHHHHHHHHHHHHHHHHHHHHH-HHHHHHHHHHHHH----TT-HHHHHHHHHHHHHH-/--------HHHHHHGGGS-HHHHHHHIIIIIS---HHHHHHHHT--HHHHHHHHHHHHHHHHHHHHHH-HHHHHHHHHHHHH----TT-HHHHHHHHHHHHHT-

Foldseek 3Di:
DVVLLVCVLQCVPCVVVDDPLLNVLCCCCRVVNDQLVRVCVVVVHDS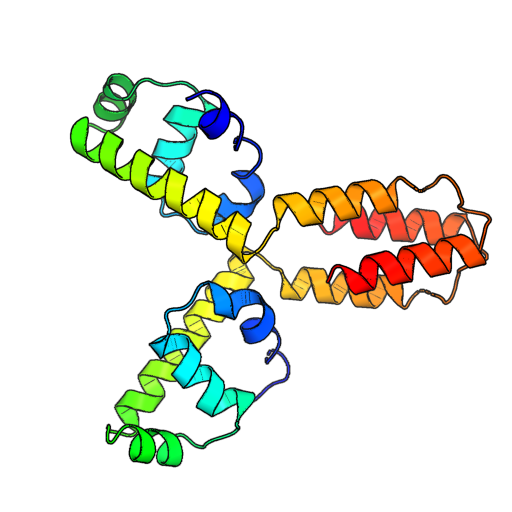VVSVVSPVVSSVVSVVVCVVPVPSVLVVVLVVLVVCVVPVPPVVVVVVSVVVNVVSD/DDDQDPVCVLCVVCVVVDDPVLNVLCCVCHVVVDDLVRVCVVVVHDSVVSVVSPVVSVVVSVVVCVVPVPVVLVVVVVVLVVVVVPPPPPVSVVVSVVVNVVSD

Organism: Staphylococcus aureus (strain Mu50 / ATCC 700699) (NCBI:txid158878)

Nearest PDB structures (foldseek):
  1xsv-assembly1_B  TM=8.797E-01  e=3.418E-11  Staphylococcus aureus
  1s7o-assembly1_C  TM=7.149E-01  e=1.402E-05  Streptococcus pyogenes serotype M3
  4nqw-assembly1_A  TM=7.845E-01  e=9.824E-02  Mycobacterium tuberculosis
  3hug-assembly1_C  TM=8.045E-01  e=1.444E-01  Mycobacterium tuberculosis H37Rv
  6kon-assembly1_F  TM=8.238E-01  e=7.114E-01  Mycobacterium tuberculosis H37Rv